Protein AF-A0AAD6ADE9-F1 (afdb_monomer_lite)

InterPro domains:
  IPR000276 G protein-coupled receptor, rhodopsin-like [PF00001] (46-235)
  IPR000276 G protein-coupled receptor, rhodopsin-like [PR00237] (31-55)
  IPR000276 G protein-coupled receptor, rhodopsin-like [PR00237] (64-85)
  IPR000276 G protein-coupled receptor, rhodopsin-like [PR00237] (109-131)
  IPR000276 G protein-coupled receptor, rhodopsin-like [PR00237] (143-164)
  IPR000276 G protein-coupled receptor, rhodopsin-like [PR00237] (203-226)
  IPR000276 G protein-coupled receptor, rhodopsin-like [PS00237] (115-131)
  IPR000611 Neuropeptide Y receptor family [PR01012] (56-68)
  IPR000611 Neuropeptide Y receptor family [PR01012] (86-98)
  IPR000611 Neuropeptide Y receptor family [PR01012] (109-124)
  IPR017452 GPCR, rhodopsin-like, 7TM [PS50262] (46-234)
  IPR029405 APCDD1 domain [PF14921] (268-344)
  IPR029405 APCDD1 domain [SM01352] (243-350)

Secondary structure (DSSP, 8-state):
---SSTTHHHHT---TT--------HHHHHHHHHHHHHHHHHHHHHHHHHHHHHHH-GGG-SHHHHHHHHHHHHHHHIIIIIHHHHHHHHH-SS--SHHHHHHHHHHHHHHHHHHHHHHHHHHHHHHHHHHH-TTT----HHHHHHHHHHHHHHHHHHHHHHHHHEEEE-HHHHT---TT-TTTT--EEEE--S-HHHHHHHHHHHHIIIIIHHHHHHHHHHHHHHHHHHHHHHHHHHHHHHHHHHHHHHHHHHHHHHHHS-----------EEEE-SS-EEETTTEEEEEEEEEEGGGTEEEEEEEEESSTTS-SEEEEEEEEEEEEEEEEPSSSTT-EEEEEEEEEE-

Foldseek 3Di:
DDDPPVVVVVVVPPPPVPPPPPDDPPVVLVVLVVVLVVCLVCLQCVLVVLLVVCVPDPVNLALLSLLSNQLSVLSNLCSVQQSVLVSCQVVDPFDDPDFVSLQVRQLSVQLSLQSNLVSLLVNLVLLLCCQVPVPPDDDDSVVSVVSSVVSNVVSNVLSVLSNVFWGWDLVVQVPDDDPPSPSNPGIDTDGHDPDPVVVCVSVVVSCCNSPVVSVVSSVVSVVSSVVSVVVVVVVVVVVVVVVVVVVVVVVVVVVVVVVVPPDDDDDPDDDAAKDKAPAWDADPPQKTWIKIKHADRVQQKMKMKIWIANDRRRPHTDDIKIWIFHKDWADADPVDPPDTDIDTDTDDMD

pLDDT: mean 82.01, std 17.1, range [33.28, 98.44]

Sequence (350 aa):
MSNDSSLLSVWEASDWSETSQCPPSVGGATFLIVAYSVVIAIGLLGNAGLVFIIARQQELRNVTNILIANLSCSDILMCVVCLPVTVIYTLMDRWVLGEALCKVTPFVQCVSVTVSVFSLVLIALERHQLILHPTGWSPAAGHSYLAVGFTWLLAGVISIPFLSFNILTNDPFQNISLPANPFRDHVICMELWPSDQHRLLYTTSLLIFQYGLPLLLVLLCYLRIFLRLRRRRSALCLYLTEQCLRMLHACRSEELHALILAPRADLAVGLYGEWVSQRCEVRPEVLFLTCHFIFHDNNHTWEGHYYHYSDPICQHSTFSIYARGRYSRGLHSTRVMGRTEFVFKDYRAN

Structure (mmCIF, N/CA/C/O backbone):
data_AF-A0AAD6ADE9-F1
#
_entry.id   AF-A0AAD6ADE9-F1
#
loop_
_atom_site.group_PDB
_atom_site.id
_atom_site.type_symbol
_atom_site.label_atom_id
_atom_site.label_alt_id
_atom_site.label_comp_id
_atom_site.label_asym_id
_atom_site.label_entity_id
_atom_site.label_seq_id
_atom_site.pdbx_PDB_ins_code
_atom_site.Cartn_x
_atom_site.Cartn_y
_atom_site.Cartn_z
_atom_site.occupancy
_atom_site.B_iso_or_equiv
_atom_site.auth_seq_id
_atom_site.auth_comp_id
_atom_site.auth_asym_id
_atom_site.auth_atom_id
_atom_site.pdbx_PDB_model_num
ATOM 1 N N . MET A 1 1 ? 75.611 -11.923 -18.060 1.00 37.62 1 MET A N 1
ATOM 2 C CA . MET A 1 1 ? 74.319 -11.245 -17.834 1.00 37.62 1 MET A CA 1
ATOM 3 C C . MET A 1 1 ? 73.577 -11.290 -19.171 1.00 37.62 1 MET A C 1
ATOM 5 O O . MET A 1 1 ? 73.805 -10.420 -19.991 1.00 37.62 1 MET A O 1
ATOM 9 N N . SER A 1 2 ? 73.173 -12.473 -19.645 1.00 33.28 2 SER A N 1
ATOM 10 C CA . SER A 1 2 ? 71.936 -13.236 -19.358 1.00 33.28 2 SER A CA 1
ATOM 11 C C . SER A 1 2 ? 70.687 -12.613 -20.000 1.00 33.28 2 SER A C 1
ATOM 13 O O . SER A 1 2 ? 70.214 -11.584 -19.542 1.00 33.28 2 SER A O 1
ATOM 15 N N . ASN A 1 3 ? 70.233 -13.289 -21.063 1.00 34.06 3 ASN A N 1
ATOM 16 C CA . ASN A 1 3 ? 69.065 -13.088 -21.927 1.00 34.06 3 ASN A CA 1
ATOM 17 C C . ASN A 1 3 ? 67.802 -12.497 -21.268 1.00 34.06 3 ASN A C 1
ATOM 19 O O . ASN A 1 3 ? 67.181 -13.165 -20.448 1.00 34.06 3 ASN A O 1
ATOM 23 N N . ASP A 1 4 ? 67.343 -11.356 -21.792 1.00 41.78 4 ASP A N 1
ATOM 24 C CA . ASP A 1 4 ? 65.993 -10.786 -21.602 1.00 41.78 4 ASP A CA 1
ATOM 25 C C . ASP A 1 4 ? 65.016 -11.185 -22.733 1.00 41.78 4 ASP A C 1
ATOM 27 O O . ASP A 1 4 ? 64.032 -10.507 -23.017 1.00 41.78 4 ASP A O 1
ATOM 31 N N . SER A 1 5 ? 65.275 -12.299 -23.423 1.00 45.03 5 SER A N 1
ATOM 32 C CA . SER A 1 5 ? 64.400 -12.830 -24.482 1.00 45.03 5 SER A CA 1
ATOM 33 C C . SER A 1 5 ? 63.397 -13.883 -23.994 1.00 45.03 5 SER A C 1
ATOM 35 O O . SER A 1 5 ? 62.541 -14.300 -24.767 1.00 45.03 5 SER A O 1
ATOM 37 N N . SER A 1 6 ? 63.461 -14.305 -22.726 1.00 42.56 6 SER A N 1
ATOM 38 C CA . SER A 1 6 ? 62.556 -15.314 -22.150 1.00 42.56 6 SER A CA 1
ATOM 39 C C . SER A 1 6 ? 61.306 -14.733 -21.492 1.00 42.56 6 SER A C 1
ATOM 41 O O . SER A 1 6 ? 60.342 -15.465 -21.285 1.00 42.56 6 SER A O 1
ATOM 43 N N . LEU A 1 7 ? 61.294 -13.437 -21.160 1.00 40.72 7 LEU A N 1
ATOM 44 C CA . LEU A 1 7 ? 60.115 -12.806 -20.570 1.00 40.72 7 LEU A CA 1
ATOM 45 C C . LEU A 1 7 ? 59.061 -12.516 -21.634 1.00 40.72 7 LEU A C 1
ATOM 47 O O . LEU A 1 7 ? 57.910 -12.840 -21.400 1.00 40.72 7 LEU A O 1
ATOM 51 N N . LEU A 1 8 ? 59.427 -12.006 -22.815 1.00 41.28 8 LEU A N 1
ATOM 52 C CA . LEU A 1 8 ? 58.471 -11.683 -23.888 1.00 41.28 8 LEU A CA 1
ATOM 53 C C . LEU A 1 8 ? 57.713 -12.907 -24.437 1.00 41.28 8 LEU A C 1
ATOM 55 O O . LEU A 1 8 ? 56.545 -12.778 -24.786 1.00 41.28 8 LEU A O 1
ATOM 59 N N . SER A 1 9 ? 58.306 -14.103 -24.406 1.00 39.03 9 SER A N 1
ATOM 60 C CA . SER A 1 9 ? 57.647 -15.336 -24.864 1.00 39.03 9 SER A CA 1
ATOM 61 C C . SER A 1 9 ? 56.607 -15.908 -23.892 1.00 39.03 9 SER A C 1
ATOM 63 O O . SER A 1 9 ? 55.886 -16.831 -24.256 1.00 39.03 9 SER A O 1
ATOM 65 N N . VAL A 1 10 ? 56.527 -15.411 -22.650 1.00 41.62 10 VAL A N 1
ATOM 66 C CA . VAL A 1 10 ? 55.547 -15.900 -21.658 1.00 41.62 10 VAL A CA 1
ATOM 67 C C . VAL A 1 10 ? 54.172 -15.249 -21.855 1.00 41.62 10 VAL A C 1
ATOM 69 O O . VAL A 1 10 ? 53.155 -15.880 -21.585 1.00 41.62 10 VAL A O 1
ATOM 72 N N . TRP A 1 11 ? 54.120 -14.023 -22.384 1.00 36.81 11 TRP A N 1
ATOM 73 C CA . TRP A 1 11 ? 52.868 -13.278 -22.588 1.00 36.81 11 TRP A CA 1
ATOM 74 C C . TRP A 1 11 ? 52.173 -13.620 -23.917 1.00 36.81 11 TRP A C 1
ATOM 76 O O . TRP A 1 11 ? 50.992 -13.332 -24.073 1.00 36.81 11 TRP A O 1
ATOM 86 N N . GLU A 1 12 ? 52.875 -14.251 -24.866 1.00 39.16 12 GLU A N 1
ATOM 87 C CA . GLU A 1 12 ? 52.313 -14.678 -26.163 1.00 39.16 12 GLU A CA 1
ATOM 88 C C . GLU A 1 12 ? 51.695 -16.088 -26.135 1.00 39.16 12 GLU A C 1
ATOM 90 O O . GLU A 1 12 ? 51.131 -16.531 -27.132 1.00 39.16 12 GLU A O 1
ATOM 95 N N . ALA A 1 13 ? 51.743 -16.781 -24.990 1.00 42.44 13 ALA A N 1
ATOM 96 C CA . ALA A 1 13 ? 51.176 -18.121 -24.814 1.00 42.44 13 ALA A CA 1
ATOM 97 C C . ALA A 1 13 ? 50.035 -18.192 -23.782 1.00 42.44 13 ALA A C 1
ATOM 99 O O . ALA A 1 13 ? 49.631 -19.289 -23.393 1.00 42.44 13 ALA A O 1
ATOM 100 N N . SER A 1 14 ? 49.491 -17.058 -23.329 1.00 38.44 14 SER A N 1
ATOM 101 C CA . SER A 1 14 ? 48.219 -17.067 -22.603 1.00 38.44 14 SER A CA 1
ATOM 102 C C . SER A 1 14 ? 47.087 -17.110 -23.622 1.00 38.44 14 SER A C 1
ATOM 104 O O . SER A 1 14 ? 46.618 -16.080 -24.109 1.00 38.44 14 SER A O 1
ATOM 106 N N . ASP A 1 15 ? 46.711 -18.332 -23.981 1.00 34.22 15 ASP A N 1
ATOM 107 C CA . ASP A 1 15 ? 45.502 -18.645 -24.723 1.00 34.22 15 ASP A CA 1
ATOM 108 C C . ASP A 1 15 ? 44.299 -18.034 -23.983 1.00 34.22 15 ASP A C 1
ATOM 110 O O . ASP A 1 15 ? 43.879 -18.508 -22.929 1.00 34.22 15 ASP A O 1
ATOM 114 N N . TRP A 1 16 ? 43.756 -16.935 -24.508 1.00 40.75 16 TRP A N 1
ATOM 115 C CA . TRP A 1 16 ? 42.551 -16.278 -23.987 1.00 40.75 16 TRP A CA 1
ATOM 116 C C . TRP A 1 16 ? 41.272 -17.100 -24.268 1.00 40.75 16 TRP A C 1
ATOM 118 O O . TRP A 1 16 ? 40.167 -16.564 -24.183 1.00 40.75 16 TRP A O 1
ATOM 128 N N . SER A 1 17 ? 41.400 -18.387 -24.624 1.00 38.22 17 SER A N 1
ATOM 129 C CA . SER A 1 17 ? 40.279 -19.281 -24.937 1.00 38.22 17 SER A CA 1
ATOM 130 C C . SER A 1 17 ? 39.568 -19.861 -23.708 1.00 38.22 17 SER A C 1
ATOM 132 O O . SER A 1 17 ? 38.480 -20.415 -23.848 1.00 38.22 17 SER A O 1
ATOM 134 N N . GLU A 1 18 ? 40.084 -19.646 -22.494 1.00 38.84 18 GLU A N 1
ATOM 135 C CA . GLU A 1 18 ? 39.350 -19.921 -21.255 1.00 38.84 18 GLU A CA 1
ATOM 136 C C . GLU A 1 18 ? 38.886 -18.624 -20.582 1.00 38.84 18 GLU A C 1
ATOM 138 O O . GLU A 1 18 ? 39.322 -18.251 -19.490 1.00 38.84 18 GLU A O 1
ATOM 143 N N . THR A 1 19 ? 37.915 -17.940 -21.196 1.00 45.00 19 THR A N 1
ATOM 144 C CA . THR A 1 19 ? 36.951 -17.179 -20.393 1.00 45.00 19 THR A CA 1
ATOM 145 C C . THR A 1 19 ? 36.216 -18.182 -19.517 1.00 45.00 19 THR A C 1
ATOM 147 O O . THR A 1 19 ? 35.221 -18.780 -19.927 1.00 45.00 19 THR A O 1
ATOM 150 N N . SER A 1 20 ? 36.739 -18.392 -18.316 1.00 41.53 20 SER A N 1
ATOM 151 C CA . SER A 1 20 ? 36.044 -19.040 -17.218 1.00 41.53 20 SER A CA 1
ATOM 152 C C . SER A 1 20 ? 34.774 -18.237 -16.939 1.00 41.53 20 SER A C 1
ATOM 154 O O . SER A 1 20 ? 34.755 -17.285 -16.163 1.00 41.53 20 SER A O 1
ATOM 156 N N . GLN A 1 21 ? 33.689 -18.602 -17.624 1.00 45.19 21 GLN A N 1
ATOM 157 C CA . GLN A 1 21 ? 32.343 -18.284 -17.183 1.00 45.19 21 GLN A CA 1
ATOM 158 C C . GLN A 1 21 ? 32.230 -18.867 -15.778 1.00 45.19 21 GLN A C 1
ATOM 160 O O . GLN A 1 21 ? 32.146 -20.083 -15.619 1.00 45.19 21 GLN A O 1
ATOM 165 N N . CYS A 1 22 ? 32.286 -18.021 -14.750 1.00 55.22 22 CYS A N 1
ATOM 166 C CA . CYS A 1 22 ? 31.879 -18.435 -13.418 1.00 55.22 22 CYS A CA 1
ATOM 167 C C . CYS A 1 22 ? 30.433 -18.924 -13.552 1.00 55.22 22 CYS A C 1
ATOM 169 O O . CYS A 1 22 ? 29.568 -18.103 -13.876 1.00 55.22 22 CYS A O 1
ATOM 171 N N . PRO A 1 23 ? 30.136 -20.225 -13.355 1.00 57.72 23 PRO A N 1
ATOM 172 C CA . PRO A 1 23 ? 28.754 -20.658 -13.361 1.00 57.72 23 PRO A CA 1
ATOM 173 C C . PRO A 1 23 ? 28.037 -19.848 -12.275 1.00 57.72 23 PRO A C 1
ATOM 175 O O . PRO A 1 23 ? 28.587 -19.711 -11.172 1.00 57.72 23 PRO A O 1
ATOM 178 N N . PRO A 1 24 ? 26.853 -19.271 -12.555 1.00 59.19 24 PRO A N 1
ATOM 179 C CA . PRO A 1 24 ? 26.086 -18.596 -11.520 1.00 59.19 24 PRO A CA 1
ATOM 180 C C . PRO A 1 24 ? 25.978 -19.566 -10.351 1.00 59.19 24 PRO A C 1
ATOM 182 O O . PRO A 1 24 ? 25.688 -20.745 -10.564 1.00 59.19 24 PRO A O 1
ATOM 185 N N . SER A 1 25 ? 26.288 -19.106 -9.132 1.00 67.94 25 SER A N 1
ATOM 186 C CA . SER A 1 25 ? 26.221 -19.976 -7.957 1.00 67.94 25 SER A CA 1
ATOM 187 C C . SER A 1 25 ? 24.832 -20.619 -7.936 1.00 67.94 25 SER A C 1
ATOM 189 O O . SER A 1 25 ? 23.826 -19.940 -7.722 1.00 67.94 25 SER A O 1
ATOM 191 N N . VAL A 1 26 ? 24.757 -21.914 -8.264 1.00 74.50 26 VAL A N 1
ATOM 192 C CA . VAL A 1 26 ? 23.478 -22.585 -8.555 1.00 74.50 26 VAL A CA 1
ATOM 193 C C . VAL A 1 26 ? 22.555 -22.476 -7.342 1.00 74.50 26 VAL A C 1
ATOM 195 O O . VAL A 1 26 ? 21.350 -22.278 -7.486 1.00 74.50 26 VAL A O 1
ATOM 198 N N . GLY A 1 27 ? 23.141 -22.484 -6.140 1.00 85.56 27 GLY A N 1
ATOM 199 C CA . GLY A 1 27 ? 22.441 -22.216 -4.887 1.00 85.56 27 GLY A CA 1
ATOM 200 C C . GLY A 1 27 ? 21.854 -20.804 -4.789 1.00 85.56 27 GLY A C 1
ATOM 201 O O . GLY A 1 27 ? 20.702 -20.669 -4.391 1.00 85.56 27 GLY A O 1
ATOM 202 N N . GLY A 1 28 ? 22.593 -19.762 -5.185 1.00 87.88 28 GLY A N 1
ATOM 203 C CA . GLY A 1 28 ? 22.128 -18.373 -5.126 1.00 87.88 28 GLY A CA 1
ATOM 204 C C . GLY A 1 28 ? 20.982 -18.092 -6.098 1.00 87.88 28 GLY A C 1
ATOM 205 O O . GLY A 1 28 ? 19.950 -17.557 -5.697 1.00 87.88 28 GLY A O 1
ATOM 206 N N . ALA A 1 29 ? 21.119 -18.524 -7.354 1.00 88.69 29 ALA A N 1
ATOM 207 C CA . ALA A 1 29 ? 20.062 -18.379 -8.355 1.00 88.69 29 ALA A CA 1
ATOM 208 C C . ALA A 1 29 ? 18.791 -19.148 -7.953 1.00 88.69 29 ALA A C 1
ATOM 210 O O . ALA A 1 29 ? 17.695 -18.590 -7.969 1.00 88.69 29 ALA A O 1
ATOM 211 N N . THR A 1 30 ? 18.940 -20.402 -7.509 1.00 91.50 30 THR A N 1
ATOM 212 C CA . THR A 1 30 ? 17.811 -21.220 -7.034 1.00 91.50 30 THR A CA 1
ATOM 213 C C . THR A 1 30 ? 17.125 -20.577 -5.830 1.00 91.50 30 THR A C 1
ATOM 215 O O . THR A 1 30 ? 15.899 -20.496 -5.793 1.00 91.50 30 THR A O 1
ATOM 218 N N . PHE A 1 31 ? 17.897 -20.070 -4.864 1.00 94.19 31 PHE A N 1
ATOM 219 C CA . PHE A 1 31 ? 17.360 -19.371 -3.699 1.00 94.19 31 PHE A CA 1
ATOM 220 C C . PHE A 1 31 ? 16.536 -18.141 -4.095 1.00 94.19 31 PHE A C 1
ATOM 222 O O . PHE A 1 31 ? 15.417 -17.990 -3.607 1.00 94.19 31 PHE A O 1
ATOM 229 N N . LEU A 1 32 ? 17.043 -17.296 -5.000 1.00 93.94 32 LEU A N 1
ATOM 230 C CA . LEU A 1 32 ? 16.316 -16.116 -5.476 1.00 93.94 32 LEU A CA 1
ATOM 231 C C . LEU A 1 32 ? 15.008 -16.505 -6.173 1.00 93.94 32 LEU A C 1
ATOM 233 O O . LEU A 1 32 ? 13.964 -15.950 -5.840 1.00 93.94 32 LEU A O 1
ATOM 237 N N . ILE A 1 33 ? 15.033 -17.490 -7.076 1.00 94.75 33 ILE A N 1
ATOM 238 C CA . ILE A 1 33 ? 13.825 -17.964 -7.773 1.00 94.75 33 ILE A CA 1
ATOM 239 C C . ILE A 1 33 ? 12.775 -18.432 -6.763 1.00 94.75 33 ILE A C 1
ATOM 241 O O . ILE A 1 33 ? 11.621 -18.002 -6.820 1.00 94.75 33 ILE A O 1
ATOM 245 N N . VAL A 1 34 ? 13.174 -19.277 -5.808 1.00 95.81 34 VAL A N 1
ATOM 246 C CA . VAL A 1 34 ? 12.267 -19.794 -4.778 1.00 95.81 34 VAL A CA 1
ATOM 247 C C . VAL A 1 34 ? 11.727 -18.649 -3.920 1.00 95.81 34 VAL A C 1
ATOM 249 O O . VAL A 1 34 ? 10.512 -18.532 -3.773 1.00 95.81 34 VAL A O 1
ATOM 252 N N . ALA A 1 35 ? 12.583 -17.756 -3.421 1.00 95.94 35 ALA A N 1
ATOM 253 C CA . ALA A 1 35 ? 12.169 -16.636 -2.580 1.00 95.94 35 ALA A CA 1
ATOM 254 C C . ALA A 1 35 ? 11.175 -15.704 -3.293 1.00 95.94 35 ALA A C 1
ATOM 256 O O . ALA A 1 35 ? 10.101 -15.430 -2.755 1.00 95.94 35 ALA A O 1
ATOM 257 N N . TYR A 1 36 ? 11.479 -15.269 -4.521 1.00 96.38 36 TYR A N 1
ATOM 258 C CA . TYR A 1 36 ? 10.577 -14.418 -5.302 1.00 96.38 36 TYR A CA 1
ATOM 259 C C . TYR A 1 36 ? 9.264 -15.135 -5.633 1.00 96.38 36 TYR A C 1
ATOM 261 O O . TYR A 1 36 ? 8.204 -14.527 -5.506 1.00 96.38 36 TYR A O 1
ATOM 269 N N . SER A 1 37 ? 9.298 -16.426 -5.985 1.00 96.69 37 SER A N 1
ATOM 270 C CA . SER A 1 37 ? 8.076 -17.197 -6.263 1.00 96.69 37 SER A CA 1
ATOM 271 C C . SER A 1 37 ? 7.152 -17.293 -5.043 1.00 96.69 37 SER A C 1
ATOM 273 O O . SER A 1 37 ? 5.941 -17.122 -5.177 1.00 96.69 37 SER A O 1
ATOM 275 N N . VAL A 1 38 ? 7.714 -17.478 -3.843 1.00 97.81 38 VAL A N 1
ATOM 276 C CA . VAL A 1 38 ? 6.962 -17.508 -2.582 1.00 97.81 38 VAL A CA 1
ATOM 277 C C . VAL A 1 38 ? 6.359 -16.137 -2.278 1.00 97.81 38 VAL A C 1
ATOM 279 O O . VAL A 1 38 ? 5.175 -16.055 -1.952 1.00 97.81 38 VAL A O 1
ATOM 282 N N . VAL A 1 39 ? 7.133 -15.057 -2.427 1.00 97.62 39 VAL A N 1
ATOM 283 C CA . VAL A 1 39 ? 6.641 -13.685 -2.209 1.00 97.62 39 VAL A CA 1
ATOM 284 C C . VAL A 1 39 ? 5.518 -13.343 -3.187 1.00 97.62 39 VAL A C 1
ATOM 286 O O . VAL A 1 39 ? 4.491 -12.823 -2.760 1.00 97.62 39 VAL A O 1
ATOM 289 N N . ILE A 1 40 ? 5.665 -13.684 -4.470 1.00 98.06 40 ILE A N 1
ATOM 290 C CA . ILE A 1 40 ? 4.623 -13.481 -5.485 1.00 98.06 40 ILE A CA 1
ATOM 291 C C . ILE A 1 40 ? 3.372 -14.289 -5.128 1.00 98.06 40 ILE A C 1
ATOM 293 O O . ILE A 1 40 ? 2.274 -13.739 -5.133 1.00 98.06 40 ILE A O 1
ATOM 297 N N . ALA A 1 41 ? 3.510 -15.572 -4.782 1.00 98.00 41 ALA A N 1
ATOM 298 C CA . ALA A 1 41 ? 2.370 -16.423 -4.451 1.00 98.00 41 ALA A CA 1
ATOM 299 C C . ALA A 1 41 ? 1.594 -15.895 -3.236 1.00 98.00 41 ALA A C 1
ATOM 301 O O . ALA A 1 41 ? 0.377 -15.722 -3.308 1.00 98.00 41 ALA A O 1
ATOM 302 N N . ILE A 1 42 ? 2.291 -15.584 -2.139 1.00 98.19 42 ILE A N 1
ATOM 303 C CA . ILE A 1 42 ? 1.674 -15.029 -0.928 1.00 98.19 42 ILE A CA 1
ATOM 304 C C . ILE A 1 42 ? 1.070 -13.652 -1.220 1.00 98.19 42 ILE A C 1
ATOM 306 O O . ILE A 1 42 ? -0.064 -13.387 -0.824 1.00 98.19 42 ILE A O 1
ATOM 310 N N . GLY A 1 43 ? 1.799 -12.793 -1.934 1.00 97.44 43 GLY A N 1
ATOM 311 C CA . GLY A 1 43 ? 1.364 -11.446 -2.287 1.00 97.44 43 GLY A CA 1
ATOM 312 C C . GLY A 1 43 ? 0.096 -11.444 -3.136 1.00 97.44 43 GLY A C 1
ATOM 313 O O . GLY A 1 43 ? -0.838 -10.706 -2.828 1.00 97.44 43 GLY A O 1
ATOM 314 N N . LEU A 1 44 ? 0.015 -12.305 -4.153 1.00 98.06 44 LEU A N 1
ATOM 315 C CA . LEU A 1 44 ? -1.167 -12.429 -5.005 1.00 98.06 44 LEU A CA 1
ATOM 316 C C . LEU A 1 44 ? -2.343 -13.052 -4.257 1.00 98.06 44 LEU A C 1
ATOM 318 O O . LEU A 1 44 ? -3.430 -12.481 -4.273 1.00 98.06 44 LEU A O 1
ATOM 322 N N . LEU A 1 45 ? -2.145 -14.187 -3.580 1.00 98.12 45 LEU A N 1
ATOM 323 C CA . LEU A 1 45 ? -3.222 -14.866 -2.853 1.00 98.12 45 LEU A CA 1
ATOM 324 C C . LEU A 1 45 ? -3.784 -13.987 -1.728 1.00 98.12 45 LEU A C 1
ATOM 326 O O . LEU A 1 45 ? -5.001 -13.867 -1.591 1.00 98.12 45 LEU A O 1
ATOM 330 N N . GLY A 1 46 ? -2.908 -13.343 -0.955 1.00 97.75 46 GLY A N 1
ATOM 331 C CA . GLY A 1 46 ? -3.288 -12.472 0.153 1.00 97.75 46 GLY A CA 1
ATOM 332 C C . GLY A 1 46 ? -4.031 -11.226 -0.318 1.00 97.75 46 GLY A C 1
ATOM 333 O O . GLY A 1 46 ? -5.163 -10.987 0.106 1.00 97.75 46 GLY A O 1
ATOM 334 N N . ASN A 1 47 ? -3.435 -10.453 -1.231 1.00 98.00 47 ASN A N 1
ATOM 335 C CA . ASN A 1 47 ? -4.041 -9.202 -1.684 1.00 98.00 47 ASN A CA 1
ATOM 336 C C . ASN A 1 47 ? -5.295 -9.433 -2.535 1.00 98.00 47 ASN A C 1
ATOM 338 O O . ASN A 1 47 ? -6.297 -8.746 -2.332 1.00 98.00 47 ASN A O 1
ATOM 342 N N . ALA A 1 48 ? -5.297 -10.417 -3.442 1.00 97.56 48 ALA A N 1
ATOM 343 C CA . ALA A 1 48 ? -6.489 -10.722 -4.235 1.00 97.56 48 ALA A CA 1
ATOM 344 C C . ALA A 1 48 ? -7.622 -11.267 -3.355 1.00 97.56 48 ALA A C 1
ATOM 346 O O . ALA A 1 48 ? -8.778 -10.882 -3.538 1.00 97.56 48 ALA A O 1
ATOM 347 N N . GLY A 1 49 ? -7.300 -12.108 -2.365 1.00 97.38 49 GLY A N 1
ATOM 348 C CA . GLY A 1 49 ? -8.262 -12.589 -1.375 1.00 97.38 49 GLY A CA 1
ATOM 349 C C . GLY A 1 49 ? -8.887 -11.450 -0.567 1.00 97.38 49 GLY A C 1
ATOM 350 O O . GLY A 1 49 ? -10.109 -11.404 -0.415 1.00 97.38 49 GLY A O 1
ATOM 351 N N . LEU A 1 50 ? -8.079 -10.486 -0.113 1.00 96.38 50 LEU A N 1
ATOM 352 C CA . LEU A 1 50 ? -8.564 -9.320 0.628 1.00 96.38 50 LEU A CA 1
ATOM 353 C C . LEU A 1 50 ? -9.511 -8.457 -0.216 1.00 96.38 50 LEU A C 1
ATOM 355 O O . LEU A 1 50 ? -10.616 -8.137 0.229 1.00 96.38 50 LEU A O 1
ATOM 359 N N . VAL A 1 51 ? -9.123 -8.144 -1.457 1.00 96.50 51 VAL A N 1
ATOM 360 C CA . VAL A 1 51 ? -9.973 -7.399 -2.401 1.00 96.50 51 VAL A CA 1
ATOM 361 C C . VAL A 1 51 ? -11.272 -8.158 -2.677 1.00 96.50 51 VAL A C 1
ATOM 363 O O . VAL A 1 51 ? -12.346 -7.557 -2.664 1.00 96.50 51 VAL A O 1
ATOM 366 N N . PHE A 1 52 ? -11.207 -9.477 -2.868 1.00 96.06 52 PHE A N 1
ATOM 367 C CA . PHE A 1 52 ? -12.381 -10.314 -3.106 1.00 96.06 52 PHE A CA 1
ATOM 368 C C . PHE A 1 52 ? -13.371 -10.282 -1.933 1.00 96.06 52 PHE A C 1
ATOM 370 O O . PHE A 1 52 ? -14.569 -10.092 -2.151 1.00 96.06 52 PHE A O 1
ATOM 377 N N . ILE A 1 53 ? -12.890 -10.422 -0.693 1.00 96.06 53 ILE A N 1
ATOM 378 C CA . ILE A 1 53 ? -13.734 -10.394 0.512 1.00 96.06 53 ILE A CA 1
ATOM 379 C C . ILE A 1 53 ? -14.428 -9.033 0.655 1.00 96.06 53 ILE A C 1
ATOM 381 O O . ILE A 1 53 ? -15.650 -8.983 0.816 1.00 96.06 53 ILE A O 1
ATOM 385 N N . ILE A 1 54 ? -13.682 -7.931 0.515 1.00 93.75 54 ILE A N 1
ATOM 386 C CA . ILE A 1 54 ? -14.222 -6.562 0.605 1.00 93.75 54 ILE A CA 1
ATOM 387 C C . ILE A 1 54 ? -15.231 -6.294 -0.522 1.00 93.75 54 ILE A C 1
ATOM 389 O O . ILE A 1 54 ? -16.272 -5.670 -0.306 1.00 93.75 54 ILE A O 1
ATOM 393 N N . ALA A 1 55 ? -14.964 -6.790 -1.733 1.00 90.81 55 ALA A N 1
ATOM 394 C CA . ALA A 1 55 ? -15.876 -6.649 -2.860 1.00 90.81 55 ALA A CA 1
ATOM 395 C C . ALA A 1 55 ? -17.179 -7.437 -2.652 1.00 90.81 55 ALA A C 1
ATOM 397 O O . ALA A 1 55 ? -18.245 -6.959 -3.044 1.00 90.81 55 ALA A O 1
ATOM 398 N N . ARG A 1 56 ? -17.126 -8.620 -2.031 1.00 93.31 56 ARG A N 1
ATOM 399 C CA . ARG A 1 56 ? -18.301 -9.474 -1.800 1.00 93.31 56 ARG A CA 1
ATOM 400 C C . ARG A 1 56 ? -19.172 -9.004 -0.638 1.00 93.31 56 ARG A C 1
ATOM 402 O O . ARG A 1 56 ? -20.392 -9.072 -0.749 1.00 93.31 56 ARG A O 1
ATOM 409 N N . GLN A 1 57 ? -18.578 -8.535 0.455 1.00 91.38 57 GLN A N 1
ATOM 410 C CA . GLN A 1 57 ? -19.314 -8.183 1.670 1.00 91.38 57 GLN A CA 1
ATOM 411 C C . GLN A 1 57 ? -19.653 -6.690 1.703 1.00 91.38 57 GLN A C 1
ATOM 413 O O . GLN A 1 57 ? -18.800 -5.850 1.977 1.00 91.38 57 GLN A O 1
ATOM 418 N N . GLN A 1 58 ? -20.922 -6.347 1.455 1.00 83.62 58 GLN A N 1
ATOM 419 C CA . GLN A 1 58 ? -21.375 -4.950 1.437 1.00 83.62 58 GLN A CA 1
ATOM 420 C C . GLN A 1 58 ? -21.169 -4.240 2.785 1.00 83.62 58 GLN A C 1
ATOM 422 O O . GLN A 1 58 ? -20.820 -3.063 2.799 1.00 83.62 58 GLN A O 1
ATOM 427 N N . GLU A 1 59 ? -21.308 -4.958 3.902 1.00 84.12 59 GLU A N 1
ATOM 428 C CA . GLU A 1 59 ? -21.074 -4.434 5.256 1.00 84.12 59 GLU A CA 1
ATOM 429 C C . GLU A 1 59 ? -19.622 -3.988 5.484 1.00 84.12 59 GLU A C 1
ATOM 431 O O . GLU A 1 59 ? -19.359 -3.087 6.280 1.00 84.12 59 GLU A O 1
ATOM 436 N N . LEU A 1 60 ? -18.671 -4.564 4.742 1.00 82.38 60 LEU A N 1
ATOM 437 C CA . LEU A 1 60 ? -17.264 -4.182 4.801 1.00 82.38 60 LEU A CA 1
ATOM 438 C C . LEU A 1 60 ? -16.925 -2.985 3.906 1.00 82.38 60 LEU A C 1
ATOM 440 O O . LEU A 1 60 ? -15.783 -2.540 3.929 1.00 82.38 60 LEU A O 1
ATOM 444 N N . ARG A 1 61 ? -17.857 -2.417 3.133 1.00 83.44 61 ARG A N 1
ATOM 445 C CA . ARG A 1 61 ? -17.575 -1.291 2.219 1.00 83.44 61 ARG A CA 1
ATOM 446 C C . ARG A 1 61 ? -17.580 0.063 2.936 1.00 83.44 61 ARG A C 1
ATOM 448 O O . ARG A 1 61 ? -18.335 0.968 2.588 1.00 83.44 61 ARG A O 1
ATOM 455 N N . ASN A 1 62 ? -16.726 0.201 3.945 1.00 89.25 62 ASN A N 1
ATOM 456 C CA . ASN A 1 62 ? -16.440 1.478 4.595 1.00 89.25 62 ASN A CA 1
ATOM 457 C C . ASN A 1 62 ? -15.217 2.168 3.958 1.00 89.25 62 ASN A C 1
ATOM 459 O O . ASN A 1 62 ? -14.491 1.570 3.162 1.00 89.25 62 ASN A O 1
ATOM 463 N N . VAL A 1 63 ? -14.994 3.439 4.309 1.00 91.25 63 VAL A N 1
ATOM 464 C CA . VAL A 1 63 ? -13.913 4.261 3.740 1.00 91.25 63 VAL A CA 1
ATOM 465 C C . VAL A 1 63 ? -12.538 3.617 3.938 1.00 91.25 63 VAL A C 1
ATOM 467 O O . VAL A 1 63 ? -11.796 3.484 2.964 1.00 91.25 63 VAL A O 1
ATOM 470 N N . THR A 1 64 ? -12.228 3.135 5.145 1.00 92.19 64 THR A N 1
ATOM 471 C CA . THR A 1 64 ? -10.942 2.475 5.405 1.00 92.19 64 THR A CA 1
ATOM 472 C C . THR A 1 64 ? -10.739 1.250 4.522 1.00 92.19 64 THR A C 1
ATOM 474 O O . THR A 1 64 ? -9.676 1.088 3.932 1.00 92.19 64 THR A O 1
ATOM 477 N N . ASN A 1 65 ? -11.748 0.391 4.393 1.00 93.88 65 ASN A N 1
ATOM 478 C CA . ASN A 1 65 ? -11.638 -0.841 3.618 1.00 93.88 65 ASN A CA 1
ATOM 479 C C . ASN A 1 65 ? -11.523 -0.565 2.112 1.00 93.88 65 ASN A C 1
ATOM 481 O O . ASN A 1 65 ? -10.839 -1.310 1.419 1.00 93.88 65 ASN A O 1
ATOM 485 N N . ILE A 1 66 ? -12.104 0.529 1.605 1.00 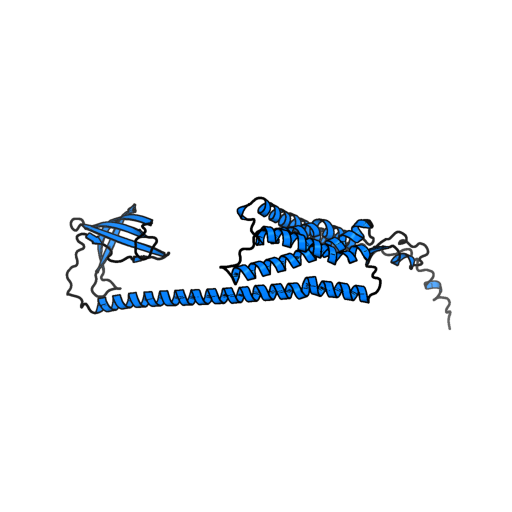93.88 66 ILE A N 1
ATOM 486 C CA . ILE A 1 66 ? -11.870 0.989 0.224 1.00 93.88 66 ILE A CA 1
ATOM 487 C C . ILE A 1 66 ? -10.397 1.381 0.028 1.00 93.88 66 ILE A C 1
ATOM 489 O O . ILE A 1 66 ? -9.789 0.995 -0.969 1.00 93.88 66 ILE A O 1
ATOM 493 N N . LEU A 1 67 ? -9.797 2.103 0.980 1.00 95.25 67 LEU A N 1
ATOM 494 C CA . LEU A 1 67 ? -8.378 2.480 0.918 1.00 95.25 67 LEU A CA 1
ATOM 495 C C . LEU A 1 67 ? -7.441 1.273 1.085 1.00 95.25 67 LEU A C 1
ATOM 497 O O . LEU A 1 67 ? -6.410 1.204 0.420 1.00 95.25 67 LEU A O 1
ATOM 501 N N . ILE A 1 68 ? -7.811 0.301 1.924 1.00 96.19 68 ILE A N 1
ATOM 502 C CA . ILE A 1 68 ? -7.093 -0.975 2.060 1.00 96.19 68 ILE A CA 1
ATOM 503 C C . ILE A 1 68 ? -7.166 -1.767 0.751 1.00 96.19 68 ILE A C 1
ATOM 505 O O . ILE A 1 68 ? -6.150 -2.279 0.294 1.00 96.19 68 ILE A O 1
ATOM 509 N N . ALA A 1 69 ? -8.332 -1.829 0.105 1.00 96.12 69 ALA A N 1
ATOM 510 C CA . ALA A 1 69 ? -8.461 -2.472 -1.199 1.00 96.12 69 ALA A CA 1
ATOM 511 C C . ALA A 1 69 ? -7.606 -1.767 -2.267 1.00 96.12 69 ALA A C 1
ATOM 513 O O . ALA A 1 69 ? -6.990 -2.440 -3.088 1.00 96.12 69 ALA A O 1
ATOM 514 N N . ASN A 1 70 ? -7.510 -0.431 -2.231 1.00 96.94 70 ASN A N 1
ATOM 515 C CA . ASN A 1 70 ? -6.628 0.326 -3.122 1.00 96.94 70 ASN A CA 1
ATOM 516 C C . ASN A 1 70 ? -5.145 -0.029 -2.929 1.00 96.94 70 ASN A C 1
ATOM 518 O O . ASN A 1 70 ? -4.444 -0.255 -3.912 1.00 96.94 70 ASN A O 1
ATOM 522 N N . LEU A 1 71 ? -4.698 -0.125 -1.672 1.00 96.88 71 LEU A N 1
ATOM 523 C CA . LEU A 1 71 ? -3.352 -0.576 -1.311 1.00 96.88 71 LEU A CA 1
ATOM 524 C C . LEU A 1 71 ? -3.077 -1.996 -1.839 1.00 96.88 71 LEU A C 1
ATOM 526 O O . LEU A 1 71 ? -2.048 -2.249 -2.455 1.00 96.88 71 LEU A O 1
ATOM 530 N N . SER A 1 72 ? -4.036 -2.912 -1.687 1.00 98.00 72 SER A N 1
ATOM 531 C CA . SER A 1 72 ? -3.913 -4.264 -2.240 1.00 98.00 72 SER A CA 1
ATOM 532 C C . SER A 1 72 ? -3.856 -4.287 -3.768 1.00 98.00 72 SER A C 1
ATOM 534 O O . SER A 1 72 ? -3.142 -5.111 -4.332 1.00 98.00 72 SER A O 1
ATOM 536 N N . CYS A 1 73 ? -4.565 -3.393 -4.463 1.00 97.81 73 CYS A N 1
ATOM 537 C CA . CYS A 1 73 ? -4.491 -3.296 -5.922 1.00 97.81 73 CYS A CA 1
ATOM 538 C C . CYS A 1 73 ? -3.099 -2.867 -6.415 1.00 97.81 73 CYS A C 1
ATOM 540 O O . CYS A 1 73 ? -2.613 -3.439 -7.393 1.00 97.81 73 CYS A O 1
ATOM 542 N N . SER A 1 74 ? -2.439 -1.904 -5.758 1.00 98.19 74 SER A N 1
ATOM 543 C CA . SER A 1 74 ? -1.062 -1.522 -6.112 1.00 98.19 74 SER A CA 1
ATOM 544 C C . SER A 1 74 ? -0.056 -2.630 -5.795 1.00 98.19 74 SER A C 1
ATOM 546 O O . SER A 1 74 ? 0.848 -2.881 -6.593 1.00 98.19 74 SER A O 1
ATOM 548 N N . ASP A 1 75 ? -0.247 -3.367 -4.701 1.00 98.12 75 ASP A N 1
ATOM 549 C CA . ASP A 1 75 ? 0.619 -4.497 -4.352 1.00 98.12 75 ASP A CA 1
ATOM 550 C C . ASP A 1 75 ? 0.450 -5.687 -5.318 1.00 98.12 75 ASP A C 1
ATOM 552 O O . ASP A 1 75 ? 1.435 -6.326 -5.694 1.00 98.12 75 ASP A O 1
ATOM 556 N N . ILE A 1 76 ? -0.772 -5.964 -5.795 1.00 98.44 76 ILE A N 1
ATOM 557 C CA . ILE A 1 76 ? -1.013 -6.955 -6.861 1.00 98.44 76 ILE A CA 1
ATOM 558 C C . ILE A 1 76 ? -0.281 -6.539 -8.136 1.00 98.44 76 ILE A C 1
ATOM 560 O O . ILE A 1 76 ? 0.385 -7.368 -8.753 1.00 98.44 76 ILE A O 1
ATOM 564 N N . LEU A 1 77 ? -0.367 -5.263 -8.520 1.00 97.69 77 LEU A N 1
ATOM 565 C CA . LEU A 1 77 ? 0.302 -4.751 -9.713 1.00 97.69 77 LEU A CA 1
ATOM 566 C C . LEU A 1 77 ? 1.832 -4.923 -9.624 1.00 97.69 77 LEU A C 1
ATOM 568 O O . LEU A 1 77 ? 2.447 -5.401 -10.581 1.00 97.69 77 LEU A O 1
ATOM 572 N N . MET A 1 78 ? 2.430 -4.652 -8.457 1.00 97.31 78 MET A N 1
ATOM 573 C CA . MET A 1 78 ? 3.842 -4.958 -8.174 1.00 97.31 78 MET A CA 1
ATOM 574 C C . MET A 1 78 ? 4.165 -6.445 -8.307 1.00 97.31 78 MET A C 1
ATOM 576 O O . MET A 1 78 ? 5.179 -6.805 -8.907 1.00 97.31 78 MET A O 1
ATOM 580 N N . CYS A 1 79 ? 3.318 -7.315 -7.754 1.00 97.81 79 CYS A N 1
ATOM 581 C CA . CYS A 1 79 ? 3.546 -8.758 -7.769 1.00 97.81 79 CYS A CA 1
ATOM 582 C C . CYS A 1 79 ? 3.441 -9.362 -9.174 1.00 97.81 79 CYS A C 1
ATOM 584 O O . CYS A 1 79 ? 4.180 -10.291 -9.483 1.00 97.81 79 CYS A O 1
ATOM 586 N N . VAL A 1 80 ? 2.534 -8.855 -10.015 1.00 97.12 80 VAL A N 1
ATOM 587 C CA . VAL A 1 80 ? 2.320 -9.366 -11.379 1.00 97.12 80 VAL A CA 1
ATOM 588 C C . VAL A 1 80 ? 3.377 -8.849 -12.352 1.00 97.12 80 VAL A C 1
ATOM 590 O O . VAL A 1 80 ? 3.825 -9.602 -13.211 1.00 97.12 80 VAL A O 1
ATOM 593 N N . VAL A 1 81 ? 3.760 -7.575 -12.247 1.00 95.88 81 VAL A N 1
ATOM 594 C CA . VAL A 1 81 ? 4.627 -6.928 -13.245 1.00 95.88 81 VAL A CA 1
ATOM 595 C C . VAL A 1 81 ? 6.060 -6.826 -12.745 1.00 95.88 81 VAL A C 1
ATOM 597 O O . VAL A 1 81 ? 6.976 -7.332 -13.383 1.00 95.88 81 VAL A O 1
ATOM 600 N N . CYS A 1 82 ? 6.276 -6.187 -11.599 1.00 96.44 82 CYS A N 1
ATOM 601 C CA . CYS A 1 82 ? 7.617 -5.797 -11.175 1.00 96.44 82 CYS A CA 1
ATOM 602 C C . CYS A 1 82 ? 8.430 -6.983 -10.654 1.00 96.44 82 CYS A C 1
ATOM 604 O O . CYS A 1 82 ? 9.563 -7.171 -11.082 1.00 96.44 82 CYS A O 1
ATOM 606 N N . LEU A 1 83 ? 7.869 -7.813 -9.770 1.00 96.00 83 LEU A N 1
ATOM 607 C CA . LEU A 1 83 ? 8.626 -8.914 -9.160 1.00 96.00 83 LEU A CA 1
ATOM 608 C C . LEU A 1 83 ? 9.150 -9.952 -10.179 1.00 96.00 83 LEU A C 1
ATOM 610 O O . LEU A 1 83 ? 10.329 -10.304 -10.083 1.00 96.00 83 LEU A O 1
ATOM 614 N N . PRO A 1 84 ? 8.364 -10.418 -11.174 1.00 95.31 84 PRO A N 1
ATOM 615 C CA . PRO A 1 84 ? 8.865 -11.348 -12.187 1.00 95.31 84 PRO A CA 1
ATOM 616 C C . PRO A 1 84 ? 9.929 -10.720 -13.090 1.00 95.31 84 PRO A C 1
ATOM 618 O O . PRO A 1 84 ? 10.925 -11.361 -13.418 1.00 95.31 84 PRO A O 1
ATOM 621 N N . VAL A 1 85 ? 9.751 -9.454 -13.476 1.00 95.25 85 VAL A N 1
ATOM 622 C CA . VAL A 1 85 ? 10.732 -8.748 -14.308 1.00 95.25 85 VAL A CA 1
ATOM 623 C C . VAL A 1 85 ? 12.040 -8.552 -13.546 1.00 95.25 85 VAL A C 1
ATOM 625 O O . VAL A 1 85 ? 13.105 -8.810 -14.101 1.00 95.25 85 VAL A O 1
ATOM 628 N N . THR A 1 86 ? 11.971 -8.175 -12.267 1.00 93.81 86 THR A N 1
ATOM 629 C CA . THR A 1 86 ? 13.149 -8.026 -11.409 1.00 93.81 86 THR A CA 1
ATOM 630 C C . THR A 1 86 ? 13.904 -9.340 -11.279 1.00 93.81 86 THR A C 1
ATOM 632 O O . THR A 1 86 ? 15.114 -9.340 -11.473 1.00 93.81 86 THR A O 1
ATOM 635 N N . VAL A 1 87 ? 13.231 -10.469 -11.015 1.00 94.25 87 VAL A N 1
ATOM 636 C CA . VAL A 1 87 ? 13.948 -11.748 -10.877 1.00 94.25 87 VAL A CA 1
ATOM 637 C C . VAL A 1 87 ? 14.622 -12.154 -12.192 1.00 94.25 87 VAL A C 1
ATOM 639 O O . VAL A 1 87 ? 15.787 -12.544 -12.181 1.00 94.25 87 VAL A O 1
ATOM 642 N N . ILE A 1 88 ? 13.947 -11.973 -13.334 1.00 92.94 88 ILE A N 1
ATOM 643 C CA . ILE A 1 88 ? 14.528 -12.231 -14.661 1.00 92.94 88 ILE A CA 1
ATOM 644 C C . ILE A 1 88 ? 15.749 -11.336 -14.891 1.00 92.94 88 ILE A C 1
ATOM 646 O O . ILE A 1 88 ? 16.809 -11.839 -15.249 1.00 92.94 88 ILE A O 1
ATOM 650 N N . TYR A 1 89 ? 15.632 -10.035 -14.625 1.00 90.19 89 TYR A N 1
ATOM 651 C CA . TYR A 1 89 ? 16.729 -9.080 -14.777 1.00 90.19 89 TYR A CA 1
ATOM 652 C C . TYR A 1 89 ? 17.919 -9.391 -13.860 1.00 90.19 89 TYR A C 1
ATOM 654 O O . TYR A 1 89 ? 19.060 -9.237 -14.270 1.00 90.19 89 TYR A O 1
ATOM 662 N N . THR A 1 90 ? 17.677 -9.868 -12.636 1.00 90.12 90 THR A N 1
ATOM 663 C CA . THR A 1 90 ? 18.761 -10.220 -11.701 1.00 90.12 90 THR A CA 1
ATOM 664 C C . THR A 1 90 ? 19.491 -11.512 -12.057 1.00 90.12 90 THR A C 1
ATOM 666 O O . THR A 1 90 ? 20.629 -11.694 -11.637 1.00 90.12 90 THR A O 1
ATOM 669 N N . LEU A 1 91 ? 18.835 -12.428 -12.775 1.00 90.00 91 LEU A N 1
ATOM 670 C CA . LEU A 1 91 ? 19.394 -13.736 -13.128 1.00 90.00 91 LEU A CA 1
ATOM 671 C C . LEU A 1 91 ? 20.006 -13.767 -14.528 1.00 90.00 91 LEU A C 1
ATOM 673 O O . LEU A 1 91 ? 20.743 -14.698 -14.844 1.00 90.00 91 LEU A O 1
ATOM 677 N N . MET A 1 92 ? 19.658 -12.802 -15.377 1.00 86.56 92 MET A N 1
ATOM 678 C CA . MET A 1 92 ? 20.118 -12.733 -16.755 1.00 86.56 92 MET A CA 1
ATOM 679 C C . MET A 1 92 ? 21.120 -11.601 -16.940 1.00 86.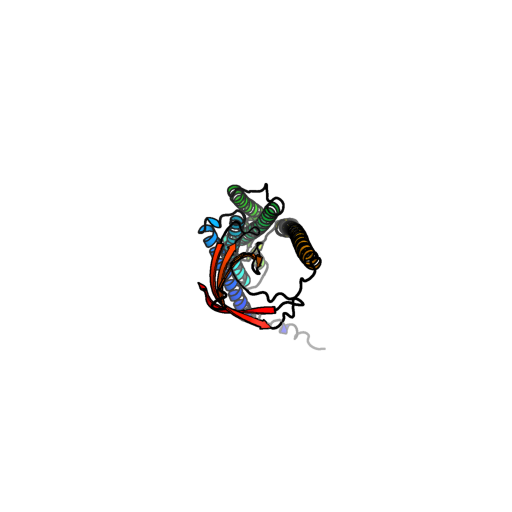56 92 MET A C 1
ATOM 681 O O . MET A 1 92 ? 20.843 -10.458 -16.600 1.00 86.56 92 MET A O 1
ATOM 685 N N . ASP A 1 93 ? 22.222 -11.893 -17.627 1.00 80.88 93 ASP A N 1
ATOM 686 C CA . ASP A 1 93 ? 23.244 -10.894 -17.974 1.00 80.88 93 ASP A CA 1
ATOM 687 C C . ASP A 1 93 ? 22.820 -9.962 -19.131 1.00 80.88 93 ASP A C 1
ATOM 689 O O . ASP A 1 93 ? 23.579 -9.097 -19.569 1.00 80.88 93 ASP A O 1
ATOM 693 N N . ARG A 1 94 ? 21.603 -10.146 -19.664 1.00 84.25 94 ARG A N 1
ATOM 694 C CA . ARG A 1 94 ? 21.030 -9.350 -20.757 1.00 84.25 94 ARG A CA 1
ATOM 695 C C . ARG A 1 94 ? 19.526 -9.164 -20.604 1.00 84.25 94 ARG A C 1
ATOM 697 O O . ARG A 1 94 ? 18.820 -10.039 -20.101 1.00 84.25 94 ARG A O 1
ATOM 704 N N . TRP A 1 95 ? 19.016 -8.063 -21.141 1.00 89.56 95 TRP A N 1
ATOM 705 C CA . TRP A 1 95 ? 17.589 -7.772 -21.184 1.00 89.56 95 TRP A CA 1
ATOM 706 C C . TRP A 1 95 ? 16.894 -8.508 -22.339 1.00 89.56 95 TRP A C 1
ATOM 708 O O . TRP A 1 95 ? 17.171 -8.250 -23.506 1.00 89.56 95 TRP A O 1
ATOM 718 N N . VAL A 1 96 ? 15.947 -9.400 -22.032 1.00 90.38 96 VAL A N 1
ATOM 719 C CA . VAL A 1 96 ? 15.219 -10.201 -23.047 1.00 90.38 96 VAL A CA 1
ATOM 720 C C . VAL A 1 96 ? 13.729 -9.884 -23.160 1.00 90.38 96 VAL A C 1
ATOM 722 O O . VAL A 1 96 ? 13.036 -10.435 -24.008 1.00 90.38 96 VAL A O 1
ATOM 725 N N . LEU A 1 97 ? 13.222 -8.988 -22.316 1.00 90.75 97 LEU A N 1
ATOM 726 C CA . LEU A 1 97 ? 11.789 -8.715 -22.168 1.00 90.75 97 LEU A CA 1
ATOM 727 C C . LEU A 1 97 ? 11.269 -7.622 -23.122 1.00 90.75 97 LEU A C 1
ATOM 729 O O . LEU A 1 97 ? 10.110 -7.219 -23.051 1.00 90.75 97 LEU A O 1
ATOM 733 N N . GLY A 1 98 ? 12.124 -7.148 -24.031 1.00 91.88 98 GLY A N 1
ATOM 734 C CA . GLY A 1 98 ? 11.802 -6.120 -25.020 1.00 91.88 98 GLY A CA 1
ATOM 735 C C . GLY A 1 98 ? 11.739 -4.699 -24.448 1.00 91.88 98 GLY A C 1
ATOM 736 O O . GLY A 1 98 ? 11.728 -4.482 -23.235 1.00 91.88 98 GLY A O 1
ATOM 737 N N . GLU A 1 99 ? 11.706 -3.705 -25.334 1.00 92.56 99 GLU A N 1
ATOM 738 C CA . GLU A 1 99 ? 11.761 -2.285 -24.954 1.00 92.56 99 GLU A CA 1
ATOM 739 C C . GLU A 1 99 ? 10.551 -1.848 -24.111 1.00 92.56 99 GLU A C 1
ATOM 741 O O . GLU A 1 99 ? 10.694 -1.077 -23.162 1.00 92.56 99 GLU A O 1
ATOM 746 N N . ALA A 1 100 ? 9.363 -2.384 -24.407 1.00 93.81 100 ALA A N 1
ATOM 747 C CA . ALA A 1 100 ? 8.140 -2.035 -23.691 1.00 93.81 100 ALA A CA 1
ATOM 748 C C . ALA A 1 100 ? 8.257 -2.324 -22.187 1.00 93.81 100 ALA A C 1
ATOM 750 O O . ALA A 1 100 ? 8.015 -1.434 -21.374 1.00 93.81 100 ALA A O 1
ATOM 751 N N . LEU A 1 101 ? 8.688 -3.531 -21.802 1.00 94.25 101 LEU A N 1
ATOM 752 C CA . LEU A 1 101 ? 8.854 -3.880 -20.389 1.00 94.25 101 LEU A CA 1
ATOM 753 C C . LEU A 1 101 ? 10.025 -3.132 -19.739 1.00 94.25 101 LEU A C 1
ATOM 755 O O . LEU A 1 101 ? 9.957 -2.872 -18.541 1.00 94.25 101 LEU A O 1
ATOM 759 N N . CYS A 1 102 ? 11.047 -2.724 -20.500 1.00 94.62 102 CYS A N 1
ATOM 760 C CA . CYS A 1 102 ? 12.148 -1.910 -19.972 1.00 94.62 102 CYS A CA 1
ATOM 761 C C . CYS A 1 102 ? 11.647 -0.549 -19.462 1.00 94.62 102 CYS A C 1
ATOM 763 O O . CYS A 1 102 ? 12.037 -0.096 -18.391 1.00 94.62 102 CYS A O 1
ATOM 765 N N . LYS A 1 103 ? 10.707 0.072 -20.183 1.00 95.00 103 LYS A N 1
ATOM 766 C CA . LYS A 1 103 ? 10.099 1.356 -19.796 1.00 95.00 103 LYS A CA 1
ATOM 767 C C . LYS A 1 103 ? 8.954 1.195 -18.798 1.00 95.00 103 LYS A C 1
ATOM 769 O O . LYS A 1 103 ? 8.866 1.929 -17.815 1.00 95.00 103 LYS A O 1
ATOM 774 N N . VAL A 1 104 ? 8.066 0.231 -19.040 1.00 95.62 104 VAL A N 1
ATOM 775 C CA . VAL A 1 104 ? 6.838 0.041 -18.251 1.00 95.62 104 VAL A CA 1
ATOM 776 C C . VAL A 1 104 ? 7.136 -0.463 -16.843 1.00 95.62 104 VAL A C 1
ATOM 778 O O . VAL A 1 104 ? 6.460 -0.044 -15.910 1.00 95.62 104 VAL A O 1
ATOM 781 N N . THR A 1 105 ? 8.143 -1.316 -16.650 1.00 96.00 105 THR A N 1
ATOM 782 C CA . THR A 1 105 ? 8.444 -1.885 -15.325 1.0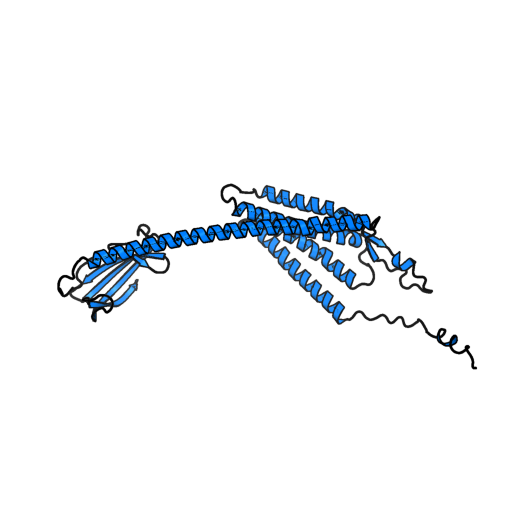0 96.00 105 THR A CA 1
ATOM 783 C C . THR A 1 105 ? 8.799 -0.823 -14.277 1.00 96.00 105 THR A C 1
ATOM 785 O O . THR A 1 105 ? 8.102 -0.770 -13.262 1.00 96.00 105 THR A O 1
ATOM 788 N N . PRO A 1 106 ? 9.802 0.057 -14.486 1.00 95.88 106 PRO A N 1
ATOM 789 C CA . PRO A 1 106 ? 10.133 1.100 -13.512 1.00 95.88 106 PRO A CA 1
ATOM 790 C C . PRO A 1 106 ? 9.004 2.130 -13.354 1.00 95.88 106 PRO A C 1
ATOM 792 O O . PRO A 1 106 ? 8.776 2.631 -12.252 1.00 95.88 106 PRO A O 1
ATOM 795 N N . PHE A 1 107 ? 8.235 2.397 -14.417 1.00 97.19 107 PHE A N 1
ATOM 796 C CA . PHE A 1 107 ? 7.029 3.224 -14.337 1.00 97.19 107 PHE A CA 1
ATOM 797 C C . PHE A 1 107 ? 5.982 2.617 -13.395 1.00 97.19 107 PHE A C 1
ATOM 799 O O . PHE A 1 107 ? 5.564 3.267 -12.439 1.00 97.19 107 PHE A O 1
ATOM 806 N N . VAL A 1 108 ? 5.588 1.361 -13.623 1.00 97.75 108 VAL A N 1
ATOM 807 C CA . VAL A 1 108 ? 4.607 0.641 -12.798 1.00 97.75 108 VAL A CA 1
ATOM 808 C C . VAL A 1 108 ? 5.101 0.496 -11.361 1.00 97.75 108 VAL A C 1
ATOM 810 O O . VAL A 1 108 ? 4.308 0.638 -10.428 1.00 97.75 108 VAL A O 1
ATOM 813 N N . GLN A 1 109 ? 6.403 0.278 -11.171 1.00 97.56 109 GLN A N 1
ATOM 814 C CA . GLN A 1 109 ? 7.018 0.209 -9.852 1.00 97.56 109 GLN A CA 1
ATOM 815 C C . GLN A 1 109 ? 6.841 1.532 -9.098 1.00 97.56 109 GLN A C 1
ATOM 817 O O . GLN A 1 109 ? 6.318 1.546 -7.983 1.00 97.56 109 GLN A O 1
ATOM 822 N N . CYS A 1 110 ? 7.198 2.657 -9.719 1.00 97.25 110 CYS A N 1
ATOM 823 C CA . CYS A 1 110 ? 7.042 3.981 -9.119 1.00 97.25 110 CYS A CA 1
ATOM 824 C C . CYS A 1 110 ? 5.568 4.328 -8.847 1.00 97.25 110 CYS A C 1
ATOM 826 O O . CYS A 1 110 ? 5.239 4.813 -7.758 1.00 97.25 110 CYS A O 1
ATOM 828 N N . VAL A 1 111 ? 4.663 4.014 -9.783 1.00 98.06 111 VAL A N 1
ATOM 829 C CA . VAL A 1 111 ? 3.215 4.211 -9.604 1.00 98.06 111 VAL A CA 1
ATOM 830 C C . VAL A 1 111 ? 2.728 3.438 -8.387 1.00 98.06 111 VAL A C 1
ATOM 832 O O . VAL A 1 111 ? 2.092 4.015 -7.507 1.00 98.06 111 VAL A O 1
ATOM 835 N N . SER A 1 112 ? 3.062 2.153 -8.307 1.00 98.06 112 SER A N 1
ATOM 836 C CA . SER A 1 112 ? 2.564 1.278 -7.251 1.00 98.06 112 SER A CA 1
ATOM 837 C C . SER A 1 112 ? 3.093 1.689 -5.876 1.00 98.06 112 SER A C 1
ATOM 839 O O . SER A 1 112 ? 2.301 1.782 -4.943 1.00 98.06 112 SER A O 1
ATOM 841 N N . VAL A 1 113 ? 4.382 2.047 -5.749 1.00 97.44 113 VAL A N 1
ATOM 842 C CA . VAL A 1 113 ? 4.924 2.610 -4.493 1.00 97.44 113 VAL A CA 1
ATOM 843 C C . VAL A 1 113 ? 4.176 3.883 -4.105 1.00 97.44 113 VAL A C 1
ATOM 845 O O . VAL A 1 113 ? 3.757 4.026 -2.957 1.00 97.44 113 VAL A O 1
ATOM 848 N N . THR A 1 114 ? 3.973 4.800 -5.054 1.00 97.12 114 THR A N 1
ATOM 849 C CA . THR A 1 114 ? 3.306 6.082 -4.783 1.00 97.12 114 THR A CA 1
ATOM 850 C C . THR A 1 114 ? 1.865 5.876 -4.317 1.00 97.12 114 THR A C 1
ATOM 852 O O . THR A 1 114 ? 1.450 6.467 -3.318 1.00 97.12 114 THR A O 1
ATOM 855 N N . VAL A 1 115 ? 1.108 5.008 -4.997 1.00 98.00 115 VAL A N 1
ATOM 856 C CA . VAL A 1 115 ? -0.271 4.664 -4.620 1.00 98.00 115 VAL A CA 1
ATOM 857 C C . VAL A 1 115 ? -0.308 4.014 -3.238 1.00 98.00 115 VAL A C 1
ATOM 859 O O . VAL A 1 115 ? -1.131 4.418 -2.411 1.00 98.00 115 VAL A O 1
ATOM 862 N N . SER A 1 116 ? 0.593 3.073 -2.944 1.00 97.88 116 SER A N 1
ATOM 863 C CA . SER A 1 116 ? 0.647 2.406 -1.639 1.00 97.88 116 SER A CA 1
ATOM 864 C C . SER A 1 116 ? 0.927 3.403 -0.509 1.00 97.88 116 SER A C 1
ATOM 866 O O . SER A 1 116 ? 0.193 3.465 0.480 1.00 97.88 116 SER A O 1
ATOM 868 N N . VAL A 1 117 ? 1.931 4.264 -0.677 1.00 97.25 117 VAL A N 1
ATOM 869 C CA . VAL A 1 117 ? 2.311 5.272 0.322 1.00 97.25 117 VAL A CA 1
ATOM 870 C C . VAL A 1 117 ? 1.197 6.290 0.557 1.00 97.25 117 VAL A C 1
ATOM 872 O O . VAL A 1 117 ? 0.855 6.583 1.706 1.00 97.25 117 VAL A O 1
ATOM 875 N N . PHE A 1 118 ? 0.593 6.829 -0.502 1.00 96.00 118 PHE A N 1
ATOM 876 C CA . PHE A 1 118 ? -0.507 7.780 -0.344 1.00 96.00 118 PHE A CA 1
ATOM 877 C C . PHE A 1 118 ? -1.755 7.125 0.248 1.00 96.00 118 PHE A C 1
ATOM 879 O O . PHE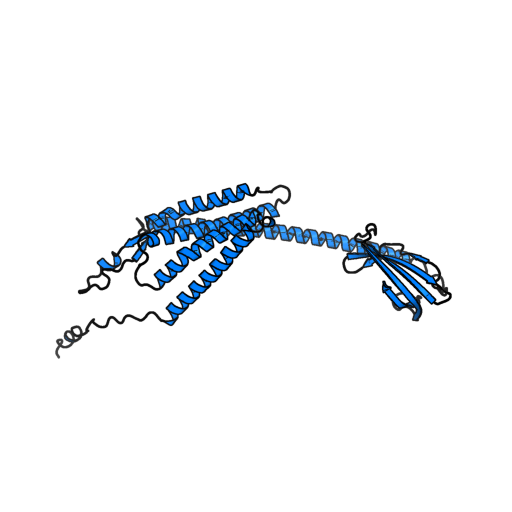 A 1 118 ? -2.435 7.759 1.055 1.00 96.00 118 PHE A O 1
ATOM 886 N N . SER A 1 119 ? -2.014 5.848 -0.044 1.00 96.81 119 SER A N 1
ATOM 887 C CA . SER A 1 119 ? -3.080 5.088 0.621 1.00 96.81 119 SER A CA 1
ATOM 888 C C . SER A 1 119 ? -2.837 4.987 2.129 1.00 96.81 119 SER A C 1
ATOM 890 O O . SER A 1 119 ? -3.752 5.245 2.908 1.00 96.81 119 SER A O 1
ATOM 892 N N . LEU A 1 120 ? -1.601 4.714 2.566 1.00 96.50 120 LEU A N 1
ATOM 893 C CA . LEU A 1 120 ? -1.242 4.692 3.991 1.00 96.50 120 LEU A CA 1
ATOM 894 C C . LEU A 1 120 ? -1.438 6.055 4.669 1.00 96.50 120 LEU A C 1
ATOM 896 O O . LEU A 1 120 ? -1.955 6.115 5.787 1.00 96.50 120 LEU A O 1
ATOM 900 N N . VAL A 1 121 ? -1.072 7.151 3.996 1.00 97.19 121 VAL A N 1
ATOM 901 C CA . VAL A 1 121 ? -1.310 8.515 4.497 1.00 97.19 121 VAL A CA 1
ATOM 902 C C . VAL A 1 121 ? -2.808 8.790 4.632 1.00 97.19 121 VAL A C 1
ATOM 904 O O . VAL A 1 121 ? -3.244 9.278 5.674 1.00 97.19 121 VAL A O 1
ATOM 907 N N . LEU A 1 122 ? -3.611 8.446 3.621 1.00 95.56 122 LEU A N 1
ATOM 908 C CA . LEU A 1 122 ? -5.064 8.632 3.653 1.00 95.56 122 LEU A CA 1
ATOM 909 C C . LEU A 1 122 ? -5.718 7.818 4.775 1.00 95.56 122 LEU A C 1
ATOM 911 O O . LEU A 1 122 ? -6.547 8.363 5.502 1.00 95.56 122 LEU A O 1
ATOM 915 N N . ILE A 1 123 ? -5.299 6.565 4.980 1.00 96.06 123 ILE A N 1
ATOM 916 C CA . ILE A 1 123 ? -5.763 5.727 6.097 1.00 96.06 123 ILE A CA 1
ATOM 917 C C . ILE A 1 123 ? -5.401 6.383 7.437 1.00 96.06 123 ILE A C 1
ATOM 919 O O . ILE A 1 123 ? -6.245 6.491 8.328 1.00 96.06 123 ILE A O 1
ATOM 923 N N . ALA A 1 124 ? -4.164 6.861 7.598 1.00 96.06 124 ALA A N 1
ATOM 924 C CA . ALA A 1 124 ? -3.731 7.513 8.833 1.00 96.06 124 ALA A CA 1
ATOM 925 C C . ALA A 1 124 ? -4.532 8.796 9.120 1.00 96.06 124 ALA A C 1
ATOM 927 O O . ALA A 1 124 ? -4.943 9.023 10.262 1.00 96.06 124 ALA A O 1
ATOM 928 N N . LEU A 1 125 ? -4.798 9.609 8.093 1.00 93.94 125 LEU A N 1
ATOM 929 C CA . LEU A 1 125 ? -5.610 10.821 8.199 1.00 93.94 125 LEU A CA 1
ATOM 930 C C . LEU A 1 125 ? -7.067 10.501 8.533 1.00 93.94 125 LEU A C 1
ATOM 932 O O . LEU A 1 125 ? -7.630 11.118 9.435 1.00 93.94 125 LEU A O 1
ATOM 936 N N . GLU A 1 126 ? -7.666 9.518 7.865 1.00 92.81 126 GLU A N 1
ATOM 937 C CA . GLU A 1 126 ? -9.027 9.060 8.143 1.00 92.81 126 GLU A CA 1
ATOM 938 C C . GLU A 1 126 ? -9.167 8.622 9.607 1.00 92.81 126 GLU A C 1
ATOM 940 O O . GLU A 1 126 ? -10.035 9.108 10.338 1.00 92.81 126 GLU A O 1
ATOM 945 N N . ARG A 1 127 ? -8.264 7.750 10.075 1.00 92.94 127 ARG A N 1
ATOM 946 C CA . ARG A 1 127 ? -8.251 7.287 11.470 1.00 92.94 127 ARG A CA 1
ATOM 947 C C . ARG A 1 127 ? -8.030 8.435 12.446 1.00 92.94 127 ARG A C 1
ATOM 949 O O . ARG A 1 127 ? -8.678 8.473 13.494 1.00 92.94 127 ARG A O 1
ATOM 956 N N . HIS A 1 128 ? -7.160 9.383 12.108 1.00 93.19 128 HIS A N 1
ATOM 957 C CA . HIS A 1 128 ? -6.931 10.570 12.922 1.00 93.19 128 HIS A CA 1
ATOM 958 C C . HIS A 1 128 ? -8.217 11.395 13.071 1.00 93.19 128 HIS A C 1
ATOM 960 O O . HIS A 1 128 ? -8.592 11.728 14.197 1.00 93.19 128 HIS A O 1
ATOM 966 N N . GLN A 1 129 ? -8.932 11.671 11.978 1.00 91.00 129 GLN A N 1
ATOM 967 C CA . GLN A 1 129 ? -10.172 12.450 12.023 1.00 91.00 129 GLN A CA 1
ATOM 968 C C . GLN A 1 129 ? -11.283 11.737 12.808 1.00 91.00 129 GLN A C 1
ATOM 970 O O . GLN A 1 129 ? -11.852 12.338 13.720 1.00 91.00 129 GLN A O 1
ATOM 975 N N . LEU A 1 130 ? -11.527 10.445 12.547 1.00 90.56 130 LEU A N 1
ATOM 976 C CA . LEU A 1 130 ? -12.548 9.656 13.259 1.00 90.56 130 LEU A CA 1
ATOM 977 C C . LEU A 1 130 ? -12.312 9.623 14.772 1.00 90.56 130 LEU A C 1
ATOM 979 O O . LEU A 1 130 ? -13.241 9.760 15.568 1.00 90.56 130 LEU A O 1
ATOM 983 N N . ILE A 1 131 ? -11.061 9.424 15.193 1.00 91.00 131 ILE A N 1
ATOM 984 C CA . ILE A 1 131 ? -10.745 9.236 16.610 1.00 91.00 131 ILE A CA 1
ATOM 985 C C . ILE A 1 131 ? -10.749 10.573 17.351 1.00 91.00 131 ILE A C 1
ATOM 987 O O . ILE A 1 131 ? -11.238 10.630 18.487 1.00 91.00 131 ILE A O 1
ATOM 991 N N . LEU A 1 132 ? -10.219 11.647 16.757 1.00 88.19 132 LEU A N 1
ATOM 992 C CA . LEU A 1 132 ? -10.155 12.953 17.416 1.00 88.19 132 LEU A CA 1
ATOM 993 C C . LEU A 1 132 ? -11.504 13.687 17.400 1.00 88.19 132 LEU A C 1
ATOM 995 O O . LEU A 1 132 ? -11.840 14.297 18.420 1.00 88.19 132 LEU A O 1
ATOM 999 N N . HIS A 1 133 ? -12.292 13.561 16.327 1.00 86.62 133 HIS A N 1
ATOM 1000 C CA . HIS A 1 133 ? -13.555 14.281 16.112 1.00 86.62 133 HIS A CA 1
ATOM 1001 C C . HIS A 1 133 ? -14.754 13.328 15.896 1.00 86.62 133 HIS A C 1
ATOM 1003 O O . HIS A 1 133 ? -15.340 13.299 14.814 1.00 86.62 133 HIS A O 1
ATOM 1009 N N . PRO A 1 134 ? -15.174 12.573 16.932 1.00 78.69 134 PRO A N 1
ATOM 1010 C CA . PRO A 1 134 ? -16.170 11.503 16.797 1.00 78.69 134 PRO A CA 1
ATOM 1011 C C . PRO A 1 134 ? -17.591 11.972 16.434 1.00 78.69 134 PRO A C 1
ATOM 1013 O O . PRO A 1 134 ? -18.393 11.161 15.993 1.00 78.69 134 PRO A O 1
ATOM 1016 N N . THR A 1 135 ? -17.930 13.249 16.633 1.00 75.12 135 THR A N 1
ATOM 1017 C CA . THR A 1 135 ? -19.300 13.774 16.468 1.00 75.12 135 THR A CA 1
ATOM 1018 C C . THR A 1 135 ? -19.545 14.534 15.163 1.00 75.12 135 THR A C 1
ATOM 1020 O O . THR A 1 135 ? -20.676 14.937 14.920 1.00 75.12 135 THR A O 1
ATOM 1023 N N . GLY A 1 136 ? -18.523 14.753 14.327 1.00 64.88 136 GLY A N 1
ATOM 1024 C CA . GLY A 1 136 ? -18.644 15.649 13.165 1.00 64.88 136 GLY A CA 1
ATOM 1025 C C . GLY A 1 136 ? -18.029 15.152 11.861 1.00 64.88 136 GLY A C 1
ATOM 1026 O O . GLY A 1 136 ? -18.215 15.798 10.835 1.00 64.88 136 GLY A O 1
ATOM 1027 N N . TRP A 1 137 ? -17.304 14.029 11.864 1.00 71.62 137 TRP A N 1
ATOM 1028 C CA . TRP A 1 137 ? -16.605 13.548 10.672 1.00 71.62 137 TRP A CA 1
ATOM 1029 C C . TRP A 1 137 ? -17.191 12.222 10.177 1.00 71.62 137 TRP A C 1
ATOM 1031 O O . TRP A 1 137 ? -16.882 11.157 10.704 1.00 71.62 137 TRP A O 1
ATOM 1041 N N . SER A 1 138 ? -18.053 12.299 9.159 1.00 71.62 138 SER A N 1
ATOM 1042 C CA . SER A 1 138 ? -18.585 11.142 8.424 1.00 71.62 138 SER A CA 1
ATOM 1043 C C . SER A 1 138 ? -18.269 11.295 6.929 1.00 71.62 138 SER A C 1
ATOM 1045 O O . SER A 1 138 ? -19.069 11.836 6.165 1.00 71.62 138 SER A O 1
ATOM 1047 N N . PRO A 1 139 ? -17.067 10.896 6.480 1.00 71.81 139 PRO A N 1
ATOM 1048 C CA . PRO A 1 139 ? -16.723 10.968 5.067 1.00 71.81 139 PRO A CA 1
ATOM 1049 C C . PRO A 1 139 ? -17.660 10.055 4.270 1.00 71.81 139 PRO A C 1
ATOM 1051 O O . PRO A 1 139 ? -17.752 8.854 4.526 1.00 71.81 139 PRO A O 1
ATOM 1054 N N . ALA A 1 140 ? -18.358 10.618 3.285 1.00 80.12 140 ALA A N 1
ATOM 1055 C CA . ALA A 1 140 ? -19.141 9.807 2.361 1.00 80.12 140 ALA A CA 1
ATOM 1056 C C . ALA A 1 140 ? -18.203 8.944 1.501 1.00 80.12 140 ALA A C 1
ATOM 1058 O O . ALA A 1 140 ? -17.195 9.449 1.001 1.00 80.12 140 ALA A O 1
ATOM 1059 N N . ALA A 1 141 ? -18.575 7.683 1.259 1.00 77.94 141 ALA A N 1
ATOM 1060 C CA . ALA A 1 141 ? -17.780 6.729 0.475 1.00 77.94 141 ALA A CA 1
ATOM 1061 C C . ALA A 1 141 ? -17.390 7.247 -0.927 1.00 77.94 141 ALA A C 1
ATOM 1063 O O . ALA A 1 141 ? -16.332 6.898 -1.445 1.00 77.94 141 ALA A O 1
ATOM 1064 N N . GLY A 1 142 ? -18.198 8.134 -1.524 1.00 85.00 142 GLY A N 1
ATOM 1065 C CA . GLY A 1 142 ? -17.885 8.779 -2.805 1.00 85.00 142 GLY A CA 1
ATOM 1066 C C . GLY A 1 142 ? -16.589 9.601 -2.789 1.00 85.00 142 GLY A C 1
ATOM 1067 O O . GLY A 1 142 ? -15.814 9.535 -3.742 1.00 85.00 142 GLY A O 1
ATOM 1068 N N . HIS A 1 143 ? -16.294 10.306 -1.690 1.00 88.38 143 HIS A N 1
ATOM 1069 C CA . HIS A 1 143 ? -15.042 11.064 -1.557 1.00 88.38 143 HIS A CA 1
ATOM 1070 C C . HIS A 1 143 ? -13.820 10.139 -1.535 1.00 88.38 143 HIS A C 1
ATOM 1072 O O . HIS A 1 143 ? -12.757 10.513 -2.022 1.00 88.38 143 HIS A O 1
ATOM 1078 N N . SER A 1 144 ? -13.970 8.920 -1.015 1.00 89.38 144 SER A N 1
ATOM 1079 C CA . SER A 1 144 ? -12.901 7.919 -0.962 1.00 89.38 144 SER A CA 1
ATOM 1080 C C . SER A 1 144 ? -12.558 7.385 -2.348 1.00 89.38 144 SER A C 1
ATOM 1082 O O . SER A 1 144 ? -11.381 7.285 -2.678 1.00 89.38 144 SER A O 1
ATOM 1084 N N . TYR A 1 145 ? -13.557 7.115 -3.194 1.00 92.25 145 TYR A N 1
ATOM 1085 C CA . TYR A 1 145 ? -13.315 6.721 -4.587 1.00 92.25 145 TYR A CA 1
ATOM 1086 C C . TYR A 1 145 ? -12.658 7.839 -5.403 1.00 92.25 145 TYR A C 1
ATOM 1088 O O . TYR A 1 145 ? -11.760 7.568 -6.199 1.00 92.25 145 TYR A O 1
ATOM 1096 N N . LEU A 1 146 ? -13.046 9.098 -5.168 1.00 93.62 146 LEU A N 1
ATOM 1097 C CA . LEU A 1 146 ? -12.389 10.251 -5.788 1.00 93.62 146 LEU A CA 1
ATOM 1098 C C . LEU A 1 146 ? -10.931 10.376 -5.328 1.00 93.62 146 LEU A C 1
ATOM 1100 O O . LEU A 1 146 ? -10.047 10.568 -6.161 1.00 93.62 146 LEU A O 1
ATOM 1104 N N . ALA A 1 147 ? -10.666 10.210 -4.028 1.00 93.00 147 ALA A N 1
ATOM 1105 C CA . ALA A 1 147 ? -9.308 10.210 -3.489 1.00 93.00 147 ALA A CA 1
ATOM 1106 C C . ALA A 1 147 ? -8.454 9.095 -4.111 1.00 93.00 147 ALA A C 1
ATOM 1108 O O . ALA A 1 147 ? -7.326 9.357 -4.518 1.00 93.00 147 ALA A O 1
ATOM 1109 N N . VAL A 1 148 ? -9.004 7.887 -4.271 1.00 95.62 148 VAL A N 1
ATOM 1110 C CA . VAL A 1 148 ? -8.339 6.786 -4.982 1.00 95.62 148 VAL A CA 1
ATOM 1111 C C . VAL A 1 148 ? -8.002 7.196 -6.417 1.00 95.62 148 VAL A C 1
ATOM 1113 O O . VAL A 1 148 ? -6.831 7.165 -6.790 1.00 95.62 148 VAL A O 1
ATOM 1116 N N . GLY A 1 149 ? -8.974 7.667 -7.202 1.00 96.12 149 GLY A N 1
ATOM 1117 C CA . GLY A 1 149 ? -8.723 8.117 -8.578 1.00 96.12 149 GLY A CA 1
ATOM 1118 C C . GLY A 1 149 ? -7.638 9.198 -8.666 1.00 96.12 149 GLY A C 1
ATOM 1119 O O . GLY A 1 149 ? -6.751 9.123 -9.516 1.00 96.12 149 GLY A O 1
ATOM 1120 N N . PHE A 1 150 ? -7.647 10.153 -7.732 1.00 95.25 150 PHE A N 1
ATOM 1121 C CA . PHE A 1 150 ? -6.613 11.181 -7.628 1.00 95.25 150 PHE A CA 1
ATOM 1122 C C . PHE A 1 150 ? -5.229 10.595 -7.321 1.00 95.25 150 PHE A C 1
ATOM 1124 O O . PHE A 1 150 ? -4.253 10.995 -7.954 1.00 95.25 150 PHE A O 1
ATOM 1131 N N . THR A 1 151 ? -5.124 9.628 -6.400 1.00 95.75 151 THR A N 1
ATOM 1132 C CA . THR A 1 151 ? -3.832 8.990 -6.085 1.00 95.75 151 THR A CA 1
ATOM 1133 C C . THR A 1 151 ? -3.228 8.275 -7.288 1.00 95.75 151 THR A C 1
ATOM 1135 O O . THR A 1 151 ? -2.034 8.430 -7.527 1.00 95.75 151 THR A O 1
ATOM 1138 N N . TRP A 1 152 ? -4.033 7.567 -8.087 1.00 98.06 152 TRP A N 1
ATOM 1139 C CA . TRP A 1 152 ? -3.562 6.902 -9.306 1.00 98.06 152 TRP A CA 1
ATOM 1140 C C . TRP A 1 152 ? -3.112 7.896 -10.373 1.00 98.06 152 TRP A C 1
ATOM 1142 O O . TRP A 1 152 ? -2.052 7.715 -10.970 1.00 98.06 152 TRP A O 1
ATOM 1152 N N . LEU A 1 153 ? -3.880 8.968 -10.585 1.00 97.75 153 LEU A N 1
ATOM 1153 C CA . LEU A 1 153 ? -3.516 10.019 -11.533 1.00 97.75 153 LEU A CA 1
ATOM 1154 C C . LEU A 1 153 ? -2.193 10.685 -11.138 1.00 97.75 153 LEU A C 1
ATOM 1156 O O . LEU A 1 153 ? -1.283 10.791 -11.957 1.00 97.75 153 LEU A O 1
ATOM 1160 N N . LEU A 1 154 ? -2.073 11.098 -9.875 1.00 96.25 154 LEU A N 1
ATOM 1161 C CA . LEU A 1 154 ? -0.876 11.754 -9.359 1.00 96.25 154 LEU A CA 1
ATOM 1162 C C . LEU A 1 154 ? 0.343 10.823 -9.418 1.00 96.25 154 LEU A C 1
ATOM 1164 O O . LEU A 1 154 ? 1.411 11.246 -9.855 1.00 96.25 154 LEU A O 1
ATOM 1168 N N . ALA A 1 155 ? 0.177 9.553 -9.043 1.00 97.50 155 ALA A N 1
ATOM 1169 C CA . ALA A 1 155 ? 1.220 8.539 -9.149 1.00 97.50 155 ALA A CA 1
ATOM 1170 C C . ALA A 1 155 ? 1.674 8.329 -10.599 1.00 97.50 155 ALA A C 1
ATOM 1172 O O . ALA A 1 155 ? 2.876 8.279 -10.863 1.00 97.50 155 ALA A O 1
ATOM 1173 N N . GLY A 1 156 ? 0.728 8.263 -11.541 1.00 97.31 156 GLY A N 1
ATOM 1174 C CA . GLY A 1 156 ? 1.008 8.180 -12.972 1.00 97.31 156 GLY A CA 1
ATOM 1175 C C . GLY A 1 156 ? 1.851 9.356 -13.451 1.00 97.31 156 GLY A C 1
ATOM 1176 O O . GLY A 1 156 ? 2.910 9.142 -14.030 1.00 97.31 156 GLY A O 1
ATOM 1177 N N . VAL A 1 157 ? 1.431 10.587 -13.137 1.00 96.31 157 VAL A N 1
ATOM 1178 C CA . VAL A 1 157 ? 2.136 11.818 -13.533 1.00 96.31 157 VAL A CA 1
ATOM 1179 C C . VAL A 1 157 ? 3.550 11.875 -12.957 1.00 96.31 157 VAL A C 1
ATOM 1181 O O . VAL A 1 157 ? 4.496 12.131 -13.700 1.00 96.31 157 VAL A O 1
ATOM 1184 N N . ILE A 1 158 ? 3.710 11.595 -11.660 1.00 94.94 158 ILE A N 1
ATOM 1185 C CA . ILE A 1 158 ? 5.023 11.595 -10.995 1.00 94.94 158 ILE A CA 1
ATOM 1186 C C . ILE A 1 158 ? 5.964 10.570 -11.635 1.00 94.94 158 ILE A C 1
ATOM 1188 O O . ILE A 1 158 ? 7.160 10.820 -11.711 1.00 94.94 158 ILE A O 1
ATOM 1192 N N . SER A 1 159 ? 5.432 9.452 -12.132 1.00 96.56 159 SER A N 1
ATOM 1193 C CA . SER A 1 159 ? 6.223 8.340 -12.666 1.00 96.56 159 SER A CA 1
ATOM 1194 C C . SER A 1 159 ? 6.605 8.488 -14.144 1.00 96.56 159 SER A C 1
ATOM 1196 O O . SER A 1 159 ? 7.443 7.721 -14.618 1.00 96.56 159 SER A O 1
ATOM 1198 N N . ILE A 1 160 ? 6.043 9.459 -14.881 1.00 95.56 160 ILE A N 1
ATOM 1199 C CA . ILE A 1 160 ? 6.304 9.675 -16.322 1.00 95.56 160 ILE A CA 1
ATOM 1200 C C . ILE A 1 160 ? 7.801 9.708 -16.678 1.00 95.56 160 ILE A C 1
ATOM 1202 O O . ILE A 1 160 ? 8.161 9.088 -17.679 1.00 95.56 160 ILE A O 1
ATOM 1206 N N . PRO A 1 161 ? 8.699 10.358 -15.907 1.00 94.62 161 PRO A N 1
ATOM 1207 C CA . PRO A 1 161 ? 10.123 10.391 -16.242 1.00 94.62 161 PRO A CA 1
ATOM 1208 C C . PRO A 1 161 ? 10.747 9.004 -16.428 1.00 94.62 161 PRO A C 1
ATOM 1210 O O . PRO A 1 161 ? 11.615 8.846 -17.282 1.00 94.62 161 PRO A O 1
ATOM 1213 N N . PHE A 1 162 ? 10.267 7.976 -15.719 1.00 93.69 162 PHE A N 1
ATOM 1214 C CA . PHE A 1 162 ? 10.754 6.609 -15.907 1.00 93.69 162 PHE A CA 1
ATOM 1215 C C . PHE A 1 162 ? 10.407 6.028 -17.283 1.00 93.69 162 PHE A C 1
ATOM 1217 O O . PHE A 1 162 ? 11.213 5.263 -17.805 1.00 93.69 162 PHE A O 1
ATOM 1224 N N . LEU A 1 163 ? 9.281 6.414 -17.901 1.00 93.50 163 LEU A N 1
ATOM 1225 C CA . LEU A 1 163 ? 8.940 6.004 -19.274 1.00 93.50 163 LEU A CA 1
ATOM 1226 C C . LEU A 1 163 ? 9.851 6.661 -20.315 1.00 93.50 163 LEU A C 1
ATOM 1228 O O . LEU A 1 163 ? 10.131 6.061 -21.352 1.00 93.50 163 LEU A O 1
ATOM 1232 N N . SER A 1 164 ? 10.286 7.892 -20.047 1.00 92.38 164 SER A N 1
ATOM 1233 C CA . SER A 1 164 ? 11.095 8.680 -20.980 1.00 92.38 164 SER A CA 1
ATOM 1234 C C . SER A 1 164 ? 12.582 8.357 -20.883 1.00 92.38 164 SER A C 1
ATOM 1236 O O . SER A 1 164 ? 13.254 8.278 -21.907 1.00 92.38 164 SER A O 1
ATOM 1238 N N . PHE A 1 165 ? 13.098 8.186 -19.663 1.00 93.12 165 PHE A N 1
ATOM 1239 C CA . PHE A 1 165 ? 14.534 8.074 -19.409 1.00 93.12 165 PHE A CA 1
ATOM 1240 C C . PHE A 1 165 ? 15.031 6.637 -19.235 1.00 93.12 165 PHE A C 1
ATOM 1242 O O . PHE A 1 165 ? 16.239 6.437 -19.255 1.00 93.12 165 PHE A O 1
ATOM 1249 N N . ASN A 1 166 ? 14.165 5.624 -19.104 1.00 92.62 166 ASN A N 1
ATOM 1250 C CA . ASN A 1 166 ? 14.615 4.235 -19.253 1.00 92.62 166 ASN A CA 1
ATOM 1251 C C . ASN A 1 166 ? 14.695 3.874 -20.730 1.00 92.62 166 ASN A C 1
ATOM 1253 O O . ASN A 1 166 ? 13.714 3.987 -21.468 1.00 92.62 166 ASN A O 1
ATOM 1257 N N . ILE A 1 167 ? 15.869 3.430 -21.158 1.00 92.06 167 ILE A N 1
ATOM 1258 C CA . ILE A 1 167 ? 16.130 3.058 -22.542 1.00 92.06 167 ILE A CA 1
ATOM 1259 C C . ILE A 1 167 ? 16.722 1.656 -22.620 1.00 92.06 167 ILE A C 1
ATOM 1261 O O . ILE A 1 167 ? 17.407 1.187 -21.710 1.00 92.06 167 ILE A O 1
ATOM 1265 N N . LEU A 1 168 ? 16.456 1.002 -23.746 1.00 91.25 168 LEU A N 1
ATOM 1266 C CA . LEU A 1 168 ? 17.097 -0.246 -24.125 1.00 91.25 168 LEU A CA 1
ATOM 1267 C C . LEU A 1 168 ? 18.289 0.095 -25.025 1.00 91.25 168 LEU A C 1
ATOM 1269 O O . LEU A 1 168 ? 18.087 0.630 -26.112 1.00 91.25 168 LEU A O 1
ATOM 1273 N N . THR A 1 169 ? 19.513 -0.185 -24.575 1.00 86.00 169 THR A N 1
ATOM 1274 C CA . THR A 1 169 ? 20.739 0.126 -25.331 1.00 86.00 169 THR A CA 1
ATOM 1275 C C . THR A 1 169 ? 21.761 -1.016 -25.294 1.00 86.00 169 THR A C 1
ATOM 1277 O O . THR A 1 169 ? 21.784 -1.818 -24.359 1.00 86.00 169 THR A O 1
ATOM 1280 N N . ASN A 1 170 ? 22.604 -1.093 -26.327 1.00 80.31 170 ASN A N 1
ATOM 1281 C CA . ASN A 1 170 ? 23.798 -1.941 -26.413 1.00 80.31 170 ASN A CA 1
ATOM 1282 C C . ASN A 1 170 ? 25.114 -1.137 -26.301 1.00 80.31 170 ASN A C 1
ATOM 1284 O O . ASN A 1 170 ? 26.193 -1.730 -26.338 1.00 80.31 170 ASN A O 1
ATOM 1288 N N . ASP A 1 171 ? 25.043 0.188 -26.117 1.00 73.50 171 ASP A N 1
ATOM 1289 C CA . ASP A 1 171 ? 26.198 1.097 -26.011 1.00 73.50 171 ASP A CA 1
ATOM 1290 C C . ASP A 1 171 ? 27.289 0.667 -25.005 1.00 73.50 171 ASP A C 1
ATOM 1292 O O . ASP A 1 171 ? 28.469 0.791 -25.345 1.00 73.50 171 ASP A O 1
ATOM 1296 N N . PRO A 1 172 ? 26.978 0.109 -23.810 1.00 67.38 172 PRO A N 1
ATOM 1297 C CA . PRO A 1 172 ? 28.014 -0.321 -22.866 1.00 67.38 172 PRO A CA 1
ATOM 1298 C C . PRO A 1 172 ? 28.958 -1.379 -23.449 1.00 67.38 172 PRO A C 1
ATOM 1300 O O . PRO A 1 172 ? 30.111 -1.473 -23.034 1.00 67.38 172 PRO A O 1
ATOM 1303 N N . PHE A 1 173 ? 28.480 -2.163 -24.419 1.00 64.69 173 PHE A N 1
ATOM 1304 C CA . PHE A 1 173 ? 29.235 -3.244 -25.047 1.00 64.69 173 PHE A CA 1
ATOM 1305 C C . PHE A 1 173 ? 29.884 -2.830 -26.374 1.00 64.69 173 PHE A C 1
ATOM 1307 O O . PHE A 1 173 ? 30.805 -3.508 -26.834 1.00 64.69 173 PHE A O 1
ATOM 1314 N N . GLN A 1 174 ? 29.458 -1.712 -26.981 1.00 61.09 174 GLN A N 1
ATOM 1315 C CA . GLN A 1 174 ? 30.055 -1.192 -28.219 1.00 61.09 174 GLN A CA 1
ATOM 1316 C C . GLN A 1 174 ? 31.482 -0.667 -28.006 1.00 61.09 174 GLN A C 1
ATOM 1318 O O . GLN A 1 174 ? 32.325 -0.807 -28.890 1.00 61.09 174 GLN A O 1
ATOM 1323 N N . ASN A 1 175 ? 31.778 -0.127 -26.819 1.00 62.12 175 ASN A N 1
ATOM 1324 C CA . ASN A 1 175 ? 33.102 0.408 -26.473 1.00 62.12 175 ASN A CA 1
ATOM 1325 C C . ASN A 1 175 ? 34.140 -0.674 -26.113 1.00 62.12 175 ASN A C 1
ATOM 1327 O O . ASN A 1 175 ? 35.287 -0.347 -25.810 1.00 62.12 175 ASN A O 1
ATOM 1331 N N . ILE A 1 176 ? 33.762 -1.957 -26.142 1.00 65.00 176 ILE A N 1
ATOM 1332 C CA . ILE A 1 176 ? 34.651 -3.087 -25.853 1.00 65.00 176 ILE A CA 1
ATOM 1333 C C . ILE A 1 176 ? 35.173 -3.650 -27.183 1.00 65.00 176 ILE A C 1
ATOM 1335 O O . ILE A 1 176 ? 34.479 -4.373 -27.894 1.00 65.00 176 ILE A O 1
ATOM 1339 N N . SER A 1 177 ? 36.409 -3.321 -27.552 1.00 57.94 177 SER A N 1
ATOM 1340 C CA . SER A 1 177 ? 37.050 -3.805 -28.781 1.00 57.94 177 SER A CA 1
ATOM 1341 C C . SER A 1 177 ? 37.726 -5.166 -28.570 1.00 57.94 177 SER A C 1
ATOM 1343 O O . SER A 1 177 ? 38.935 -5.253 -28.376 1.00 57.94 177 SER A O 1
ATOM 1345 N N . LEU A 1 178 ? 36.945 -6.250 -28.634 1.00 68.69 178 LEU A N 1
ATOM 1346 C CA . LEU A 1 178 ? 37.465 -7.626 -28.664 1.00 68.69 178 LEU A CA 1
ATOM 1347 C C . LEU A 1 178 ? 37.431 -8.213 -30.095 1.00 68.69 178 LEU A C 1
ATOM 1349 O O . LEU A 1 178 ? 36.459 -7.962 -30.816 1.00 68.69 178 LEU A O 1
ATOM 1353 N N . PRO A 1 179 ? 38.437 -9.023 -30.508 1.00 62.59 179 PRO A N 1
ATOM 1354 C CA . PRO A 1 179 ? 38.545 -9.604 -31.860 1.00 62.59 179 PRO A CA 1
ATOM 1355 C C . PRO A 1 179 ? 37.319 -10.422 -32.293 1.00 62.59 179 PRO A C 1
ATOM 1357 O O . PRO A 1 179 ? 37.005 -10.507 -33.477 1.00 62.59 179 PRO A O 1
ATOM 1360 N N . ALA A 1 180 ? 36.589 -10.964 -31.319 1.00 62.34 180 ALA A N 1
ATOM 1361 C CA . ALA A 1 180 ? 35.264 -11.540 -31.464 1.00 62.34 180 ALA A CA 1
ATOM 1362 C C . ALA A 1 180 ? 34.428 -11.067 -30.271 1.00 62.34 180 ALA A C 1
ATOM 1364 O O . ALA A 1 180 ? 34.392 -11.743 -29.256 1.00 62.34 180 ALA A O 1
ATOM 1365 N N . ASN A 1 181 ? 33.844 -9.867 -30.338 1.00 63.47 181 ASN A N 1
ATOM 1366 C CA . ASN A 1 181 ? 33.084 -9.303 -29.220 1.00 63.47 181 ASN A CA 1
ATOM 1367 C C . ASN A 1 181 ? 31.802 -10.139 -28.972 1.00 63.47 181 ASN A C 1
ATOM 1369 O O . ASN A 1 181 ? 30.836 -9.979 -29.725 1.00 63.47 181 ASN A O 1
ATOM 1373 N N . PRO A 1 182 ? 31.757 -11.029 -27.955 1.00 66.38 182 PRO A N 1
ATOM 1374 C CA . PRO A 1 182 ? 30.636 -11.955 -27.757 1.00 66.38 182 PRO A CA 1
ATOM 1375 C C . PRO A 1 182 ? 29.382 -11.235 -27.231 1.00 66.38 182 PRO A C 1
ATOM 1377 O O . PRO A 1 182 ? 28.294 -11.806 -27.169 1.00 66.38 182 PRO A O 1
ATOM 1380 N N . PHE A 1 183 ? 29.525 -9.950 -26.892 1.00 69.31 183 PHE A N 1
ATOM 1381 C CA . PHE A 1 183 ? 28.486 -9.093 -26.337 1.00 69.31 183 PHE A CA 1
ATOM 1382 C C . PHE A 1 183 ? 27.802 -8.196 -27.375 1.00 69.31 183 PHE A C 1
ATOM 1384 O O . PHE A 1 183 ? 26.972 -7.373 -27.004 1.00 69.31 183 PHE A O 1
ATOM 1391 N N . ARG A 1 184 ? 28.109 -8.346 -28.672 1.00 63.31 184 ARG A N 1
ATOM 1392 C CA . ARG A 1 184 ? 27.599 -7.453 -29.731 1.00 63.31 184 ARG A CA 1
ATOM 1393 C C . ARG A 1 184 ? 26.057 -7.390 -29.797 1.00 63.31 184 ARG A C 1
ATOM 1395 O O . ARG A 1 184 ? 25.516 -6.343 -30.142 1.00 63.31 184 ARG A O 1
ATOM 1402 N N . ASP A 1 185 ? 25.383 -8.465 -29.374 1.00 70.62 185 ASP A N 1
ATOM 1403 C CA . ASP A 1 185 ? 23.915 -8.585 -29.311 1.00 70.62 185 ASP A CA 1
ATOM 1404 C C . ASP A 1 185 ? 23.339 -8.488 -27.880 1.00 70.62 185 ASP A C 1
ATOM 1406 O O . ASP A 1 185 ? 22.157 -8.761 -27.655 1.00 70.62 185 ASP A O 1
ATOM 1410 N N . HIS A 1 186 ? 24.154 -8.136 -26.879 1.00 82.25 186 HIS A N 1
ATOM 1411 C CA . HIS A 1 186 ? 23.666 -7.931 -25.515 1.00 82.25 186 HIS A CA 1
ATOM 1412 C C . HIS A 1 186 ? 23.078 -6.525 -25.389 1.00 82.25 186 HIS A C 1
ATOM 1414 O O . HIS A 1 186 ? 23.757 -5.520 -25.589 1.00 82.25 186 HIS A O 1
ATOM 1420 N N . VAL A 1 187 ? 21.794 -6.461 -25.046 1.00 86.50 187 VAL A N 1
ATOM 1421 C CA . VAL A 1 187 ? 21.098 -5.216 -24.715 1.00 86.50 187 VAL A CA 1
ATOM 1422 C C . VAL A 1 187 ? 20.838 -5.170 -23.218 1.00 86.50 187 VAL A C 1
ATOM 1424 O O . VAL A 1 187 ? 20.539 -6.194 -22.599 1.00 86.50 187 VAL A O 1
ATOM 1427 N N . ILE A 1 188 ? 20.928 -3.982 -22.634 1.00 88.62 188 ILE A N 1
ATOM 1428 C CA . ILE A 1 188 ? 20.557 -3.734 -21.243 1.00 88.62 188 ILE A CA 1
ATOM 1429 C C . ILE A 1 188 ? 19.486 -2.656 -21.168 1.00 88.62 188 ILE A C 1
ATOM 1431 O O . ILE A 1 188 ? 19.415 -1.758 -22.008 1.00 88.62 188 ILE A O 1
ATOM 1435 N N . CYS A 1 189 ? 18.652 -2.762 -20.140 1.00 91.44 189 CYS A N 1
ATOM 1436 C CA . CYS A 1 189 ? 17.724 -1.711 -19.768 1.00 91.44 189 CYS A CA 1
ATOM 1437 C C . CYS A 1 189 ? 18.394 -0.828 -18.719 1.00 91.44 189 CYS A C 1
ATOM 1439 O O . CYS A 1 189 ? 18.762 -1.323 -17.653 1.00 91.44 189 CYS A O 1
ATOM 1441 N N . MET A 1 190 ? 18.582 0.455 -19.020 1.00 90.12 190 MET A N 1
ATOM 1442 C CA . MET A 1 190 ? 19.214 1.389 -18.092 1.00 90.12 190 MET A CA 1
ATOM 1443 C C . MET A 1 190 ? 18.580 2.774 -18.144 1.00 90.12 190 MET A C 1
ATOM 1445 O O . MET A 1 190 ? 17.987 3.184 -19.143 1.00 90.12 190 MET A O 1
ATOM 1449 N N . GLU A 1 191 ? 18.756 3.515 -17.055 1.00 91.69 191 GLU A N 1
ATOM 1450 C CA . GLU A 1 191 ? 18.356 4.912 -16.969 1.00 91.69 191 GLU A CA 1
ATOM 1451 C C . GLU A 1 191 ? 19.384 5.812 -17.668 1.00 91.69 191 GLU A C 1
ATOM 1453 O O . GLU A 1 191 ? 20.535 5.909 -17.236 1.00 91.69 191 GLU A O 1
ATOM 1458 N N . LEU A 1 192 ? 18.954 6.521 -18.711 1.00 91.75 192 LEU A N 1
ATOM 1459 C CA . LEU A 1 192 ? 19.718 7.565 -19.384 1.00 91.75 192 LEU A CA 1
ATOM 1460 C C . LEU A 1 192 ? 19.094 8.934 -19.094 1.00 91.75 192 LEU A C 1
ATOM 1462 O O . LEU A 1 192 ? 18.193 9.408 -19.789 1.00 91.75 192 LEU A O 1
ATOM 1466 N N . TRP A 1 193 ? 19.596 9.580 -18.044 1.00 92.00 193 TRP A N 1
ATOM 1467 C CA . TRP A 1 193 ? 19.204 10.939 -17.684 1.00 92.00 193 TRP A CA 1
ATOM 1468 C C . TRP A 1 193 ? 20.039 11.978 -18.450 1.00 92.00 193 TRP A C 1
ATOM 1470 O O . TRP A 1 193 ? 21.230 11.755 -18.655 1.00 92.00 193 TRP A O 1
ATOM 1480 N N . PRO A 1 194 ? 19.477 13.152 -18.803 1.00 90.62 194 PRO A N 1
ATOM 1481 C CA . PRO A 1 194 ? 20.219 14.200 -19.515 1.00 90.62 194 PRO A CA 1
ATOM 1482 C C . PRO A 1 194 ? 21.431 14.748 -18.742 1.00 90.62 194 PRO A C 1
ATOM 1484 O O . PRO A 1 194 ? 22.377 15.252 -19.336 1.00 90.62 194 PRO A O 1
ATOM 1487 N N . SER A 1 195 ? 21.378 14.699 -17.409 1.00 94.31 195 SER A N 1
ATOM 1488 C CA . SER A 1 195 ? 22.454 15.109 -16.505 1.00 94.31 195 SER A CA 1
ATOM 1489 C C . SER A 1 195 ? 22.285 14.415 -15.156 1.00 94.31 195 SER A C 1
ATOM 1491 O O . SER A 1 195 ? 21.156 14.195 -14.700 1.00 94.31 195 SER A O 1
ATOM 1493 N N . ASP A 1 196 ? 23.400 14.148 -14.474 1.00 92.50 196 ASP A N 1
ATOM 1494 C CA . ASP A 1 196 ? 23.410 13.630 -13.103 1.00 92.50 196 ASP A CA 1
ATOM 1495 C C . ASP A 1 196 ? 22.650 14.528 -12.125 1.00 92.50 196 ASP A C 1
ATOM 1497 O O . ASP A 1 196 ? 22.017 14.031 -11.194 1.00 92.50 196 ASP A O 1
ATOM 1501 N N . GLN A 1 197 ? 22.646 15.844 -12.357 1.00 94.81 197 GLN A N 1
ATOM 1502 C CA . GLN A 1 197 ? 21.894 16.788 -11.530 1.00 94.81 197 GLN A CA 1
ATOM 1503 C C . GLN A 1 197 ? 20.381 16.560 -11.634 1.00 94.81 197 GLN A C 1
ATOM 1505 O O . GLN A 1 197 ? 19.688 16.614 -10.620 1.00 94.81 197 GLN A O 1
ATOM 1510 N N . HIS A 1 198 ? 19.863 16.262 -12.832 1.00 93.31 198 HIS A N 1
ATOM 1511 C CA . HIS A 1 198 ? 18.439 15.971 -13.023 1.00 93.31 198 HIS A CA 1
ATOM 1512 C C . HIS A 1 198 ? 18.043 14.651 -12.367 1.00 93.31 198 HIS A C 1
ATOM 1514 O O . HIS A 1 198 ? 17.025 14.607 -11.675 1.00 93.31 198 HIS A O 1
ATOM 1520 N N . ARG A 1 199 ? 18.878 13.613 -12.514 1.00 93.38 199 ARG A N 1
ATOM 1521 C CA . ARG A 1 199 ? 18.686 12.332 -11.823 1.00 93.38 199 ARG A CA 1
ATOM 1522 C C . ARG A 1 199 ? 18.664 12.527 -10.309 1.00 93.38 199 ARG A C 1
ATOM 1524 O O . ARG A 1 199 ? 17.736 12.079 -9.645 1.00 93.38 199 ARG A O 1
ATOM 1531 N N . LEU A 1 200 ? 19.653 13.238 -9.762 1.00 95.31 200 LEU A N 1
ATOM 1532 C CA . LEU A 1 200 ? 19.753 13.485 -8.326 1.00 95.31 200 LEU A CA 1
ATOM 1533 C C . LEU A 1 200 ? 18.551 14.280 -7.809 1.00 95.31 200 LEU A C 1
ATOM 1535 O O . LEU A 1 200 ? 17.966 13.896 -6.799 1.00 95.31 200 LEU A O 1
ATOM 1539 N N . LEU A 1 201 ? 18.160 15.358 -8.493 1.00 95.56 201 LEU A N 1
ATOM 1540 C CA . LEU A 1 201 ? 17.027 16.190 -8.088 1.00 95.56 201 LEU A CA 1
ATOM 1541 C C . LEU A 1 201 ? 15.718 15.395 -8.091 1.00 95.56 201 LEU A C 1
ATOM 1543 O O . LEU A 1 201 ? 14.949 15.478 -7.132 1.00 95.56 201 LEU A O 1
ATOM 1547 N N . TYR A 1 202 ? 15.480 14.604 -9.137 1.00 94.88 202 TYR A N 1
ATOM 1548 C CA . TYR A 1 202 ? 14.288 13.772 -9.256 1.00 94.88 202 TYR A CA 1
ATOM 1549 C C . TYR A 1 202 ? 14.255 12.678 -8.186 1.00 94.88 202 TYR A C 1
ATOM 1551 O O . TYR A 1 202 ? 13.303 12.622 -7.410 1.00 94.88 202 TYR A O 1
ATOM 1559 N N . THR A 1 203 ? 15.315 11.876 -8.056 1.00 94.19 203 THR A N 1
ATOM 1560 C CA . THR A 1 203 ? 15.382 10.796 -7.059 1.00 94.19 203 THR A CA 1
ATOM 1561 C C . THR A 1 203 ? 15.318 11.332 -5.628 1.00 94.19 203 THR A C 1
ATOM 1563 O O . THR A 1 203 ? 14.639 10.752 -4.782 1.00 94.19 203 THR A O 1
ATOM 1566 N N . THR A 1 204 ? 15.946 12.477 -5.345 1.00 96.00 204 THR A N 1
ATOM 1567 C CA . THR A 1 204 ? 15.847 13.128 -4.026 1.00 96.00 204 THR A CA 1
ATOM 1568 C C . THR A 1 204 ? 14.428 13.628 -3.764 1.00 96.00 204 THR A C 1
ATOM 1570 O O . THR A 1 204 ? 13.909 13.462 -2.661 1.00 96.00 204 THR A O 1
ATOM 1573 N N . SER A 1 205 ? 13.762 14.190 -4.776 1.00 95.50 205 SER A N 1
ATOM 1574 C CA . SER A 1 205 ? 12.360 14.604 -4.663 1.00 95.50 205 SER A CA 1
ATOM 1575 C C . SER A 1 205 ? 11.452 13.404 -4.391 1.00 95.50 205 SER A C 1
ATOM 1577 O O . SER A 1 205 ? 10.645 13.459 -3.465 1.00 95.50 205 SER A O 1
ATOM 1579 N N . LEU A 1 206 ? 11.617 12.295 -5.120 1.00 95.50 206 LEU A N 1
ATOM 1580 C CA . LEU A 1 206 ? 10.876 11.057 -4.865 1.00 95.50 206 LEU A CA 1
ATOM 1581 C C . LEU A 1 206 ? 11.110 10.542 -3.446 1.00 95.50 206 LEU A C 1
ATOM 1583 O O . LEU A 1 206 ? 10.147 10.232 -2.756 1.00 95.50 206 LEU A O 1
ATOM 1587 N N . LEU A 1 207 ? 12.355 10.520 -2.964 1.00 95.81 207 LEU A N 1
ATOM 1588 C CA . LEU A 1 207 ? 12.661 10.101 -1.595 1.00 95.81 207 LEU A CA 1
ATOM 1589 C C . LEU A 1 207 ? 11.917 10.958 -0.557 1.00 95.81 207 LEU A C 1
ATOM 1591 O O . LEU A 1 207 ? 11.357 10.438 0.408 1.00 95.81 207 LEU A O 1
ATOM 1595 N N . ILE A 1 208 ? 11.864 12.274 -0.752 1.00 96.00 208 ILE A N 1
ATOM 1596 C CA . ILE A 1 208 ? 11.142 13.168 0.158 1.00 96.00 208 ILE A CA 1
ATOM 1597 C C . ILE A 1 208 ? 9.628 12.927 0.069 1.00 96.00 208 ILE A C 1
ATOM 1599 O O . ILE A 1 208 ? 8.979 12.771 1.102 1.00 96.00 208 ILE A O 1
ATOM 1603 N N . PHE A 1 209 ? 9.058 12.867 -1.136 1.00 93.62 209 PHE A N 1
ATOM 1604 C CA . PHE A 1 209 ? 7.607 12.797 -1.341 1.00 93.62 209 PHE A CA 1
ATOM 1605 C C . PHE A 1 209 ? 6.999 11.404 -1.151 1.00 93.62 209 PHE A C 1
ATOM 1607 O O . PHE A 1 209 ? 5.847 11.317 -0.736 1.00 93.62 209 PHE A O 1
ATOM 1614 N N . GLN A 1 210 ? 7.739 10.331 -1.431 1.00 94.62 210 GLN A N 1
ATOM 1615 C CA . GLN A 1 210 ? 7.287 8.942 -1.282 1.00 94.62 210 GLN A CA 1
ATOM 1616 C C . GLN A 1 210 ? 7.733 8.310 0.041 1.00 94.62 210 GLN A C 1
ATOM 1618 O O . GLN A 1 210 ? 7.158 7.309 0.450 1.00 94.62 210 GLN A O 1
ATOM 1623 N N . TYR A 1 211 ? 8.725 8.868 0.740 1.00 93.25 211 TYR A N 1
ATOM 1624 C CA . TYR A 1 211 ? 9.196 8.292 2.002 1.00 93.25 211 TYR A CA 1
ATOM 1625 C C . TYR A 1 211 ? 9.210 9.308 3.145 1.00 93.25 211 TYR A C 1
ATOM 1627 O O . TYR A 1 211 ? 8.446 9.158 4.097 1.00 93.25 211 TYR A O 1
ATOM 1635 N N . GLY A 1 212 ? 10.015 10.370 3.052 1.00 97.06 212 GLY A N 1
ATOM 1636 C CA . GLY A 1 212 ? 10.247 11.293 4.171 1.00 97.06 212 GLY A CA 1
ATOM 1637 C C . GLY A 1 212 ? 8.980 11.979 4.699 1.00 97.06 212 GLY A C 1
ATOM 1638 O O . GLY A 1 212 ? 8.632 11.846 5.875 1.00 97.06 212 GLY A O 1
ATOM 1639 N N . LEU A 1 213 ? 8.269 12.698 3.828 1.00 96.19 213 LEU A N 1
ATOM 1640 C CA . LEU A 1 213 ? 7.047 13.425 4.174 1.00 96.19 213 LEU A CA 1
ATOM 1641 C C . LEU A 1 213 ? 5.900 12.474 4.576 1.00 96.19 213 LEU A C 1
ATOM 1643 O O . LEU A 1 213 ? 5.316 12.695 5.640 1.00 96.19 213 LEU A O 1
ATOM 1647 N N . PRO A 1 214 ? 5.582 11.406 3.817 1.00 96.62 214 PRO A N 1
ATOM 1648 C CA . PRO A 1 214 ? 4.558 10.440 4.212 1.00 96.62 214 PRO A CA 1
ATOM 1649 C C . PRO A 1 214 ? 4.821 9.793 5.569 1.00 96.62 214 PRO A C 1
ATOM 1651 O O . PRO A 1 214 ? 3.914 9.737 6.399 1.00 96.62 214 PRO A O 1
ATOM 1654 N N . LEU A 1 215 ? 6.057 9.357 5.831 1.00 96.44 215 LEU A N 1
ATOM 1655 C CA . LEU A 1 215 ? 6.422 8.725 7.096 1.00 96.44 215 LEU A CA 1
ATOM 1656 C C . LEU A 1 215 ? 6.223 9.686 8.270 1.00 96.44 215 LEU A C 1
ATOM 1658 O O . LEU A 1 215 ? 5.635 9.305 9.282 1.00 96.44 215 LEU A O 1
ATOM 1662 N N . LEU A 1 216 ? 6.649 10.944 8.120 1.00 97.56 216 LEU A N 1
ATOM 1663 C CA . LEU A 1 216 ? 6.436 11.978 9.129 1.00 97.56 216 LEU A CA 1
ATOM 1664 C C . LEU A 1 216 ? 4.941 12.210 9.389 1.00 97.56 216 LEU A C 1
ATOM 1666 O O . LEU A 1 216 ? 4.517 12.245 10.544 1.00 97.56 216 LEU A O 1
ATOM 1670 N N . LEU A 1 217 ? 4.127 12.339 8.338 1.00 97.19 217 LEU A N 1
ATOM 1671 C CA . LEU A 1 217 ? 2.683 12.554 8.469 1.00 97.19 217 LEU A CA 1
ATOM 1672 C C . LEU A 1 217 ? 1.989 11.378 9.163 1.00 97.19 217 LEU A C 1
ATOM 1674 O O . LEU A 1 217 ? 1.216 11.588 10.100 1.00 97.19 217 LEU A O 1
ATOM 1678 N N . VAL A 1 218 ? 2.295 10.148 8.746 1.00 97.00 218 VAL A N 1
ATOM 1679 C CA . VAL A 1 218 ? 1.763 8.918 9.348 1.00 97.00 218 VAL A CA 1
ATOM 1680 C C . VAL A 1 218 ? 2.162 8.834 10.823 1.00 97.00 218 VAL A C 1
ATOM 1682 O O . VAL A 1 218 ? 1.300 8.621 11.679 1.00 97.00 218 VAL A O 1
ATOM 1685 N N . LEU A 1 219 ? 3.435 9.080 11.143 1.00 97.19 219 LEU A N 1
ATOM 1686 C CA . LEU A 1 219 ? 3.945 9.071 12.514 1.00 97.19 219 LEU A CA 1
ATOM 1687 C C . LEU A 1 219 ? 3.225 10.096 13.396 1.00 97.19 219 LEU A C 1
ATOM 1689 O O . LEU A 1 219 ? 2.757 9.754 14.483 1.00 97.19 219 LEU A O 1
ATOM 1693 N N . LEU A 1 220 ? 3.095 11.342 12.935 1.00 97.44 220 LEU A N 1
ATOM 1694 C CA . LEU A 1 220 ? 2.413 12.403 13.680 1.00 97.44 220 LEU A CA 1
ATOM 1695 C C . LEU A 1 220 ? 0.931 12.076 13.907 1.00 97.44 220 LEU A C 1
ATOM 1697 O O . LEU A 1 220 ? 0.417 12.296 15.009 1.00 97.44 220 LEU A O 1
ATOM 1701 N N . CYS A 1 221 ? 0.251 11.518 12.901 1.00 96.56 221 CYS A N 1
ATOM 1702 C CA . CYS A 1 221 ? -1.141 11.087 13.019 1.00 96.56 221 CYS A CA 1
ATOM 1703 C C . CYS A 1 221 ? -1.293 9.991 14.079 1.00 96.56 221 CYS A C 1
ATOM 1705 O O . CYS A 1 221 ? -2.082 10.149 15.016 1.00 96.56 221 CYS A O 1
ATOM 1707 N N . TYR A 1 222 ? -0.506 8.917 13.988 1.00 95.81 222 TYR A N 1
ATOM 1708 C CA . TYR A 1 222 ? -0.584 7.806 14.938 1.00 95.81 222 TYR A CA 1
ATOM 1709 C C . TYR A 1 222 ? -0.135 8.190 16.349 1.00 95.81 222 TYR A C 1
ATOM 1711 O O . TYR A 1 222 ? -0.749 7.741 17.319 1.00 95.81 222 TYR A O 1
ATOM 1719 N N . LEU A 1 223 ? 0.843 9.086 16.496 1.00 96.75 223 LEU A N 1
ATOM 1720 C CA . LEU A 1 223 ? 1.231 9.630 17.797 1.00 96.75 223 LEU A CA 1
ATOM 1721 C C . LEU A 1 223 ? 0.067 10.386 18.454 1.00 96.75 223 LEU A C 1
ATOM 1723 O O . LEU A 1 223 ? -0.247 10.155 19.624 1.00 96.75 223 LEU A O 1
ATOM 1727 N N . ARG A 1 224 ? -0.622 11.261 17.709 1.00 95.94 224 ARG A N 1
ATOM 1728 C CA . ARG A 1 224 ? -1.798 11.989 18.222 1.00 95.94 224 ARG A CA 1
ATOM 1729 C C . ARG A 1 224 ? -2.947 11.051 18.579 1.00 95.94 224 ARG A C 1
ATOM 1731 O O . ARG A 1 224 ? -3.559 11.230 19.635 1.00 95.94 224 ARG A O 1
ATOM 1738 N N . ILE A 1 225 ? -3.207 10.042 17.747 1.00 95.44 225 ILE A N 1
ATOM 1739 C CA . ILE A 1 225 ? -4.193 8.988 18.027 1.00 95.44 225 ILE A CA 1
ATOM 1740 C C . ILE A 1 225 ? -3.848 8.286 19.343 1.00 95.44 225 ILE A C 1
ATOM 1742 O O . ILE A 1 225 ? -4.688 8.217 20.242 1.00 95.44 225 ILE A O 1
ATOM 1746 N N . PHE A 1 226 ? -2.605 7.829 19.496 1.00 95.94 226 PHE A N 1
ATOM 1747 C CA . PHE A 1 226 ? -2.140 7.136 20.693 1.00 95.94 226 PHE A CA 1
ATOM 1748 C C . PHE A 1 226 ? -2.317 7.988 21.955 1.00 95.94 226 PHE A C 1
ATOM 1750 O O . PHE A 1 226 ? -2.901 7.532 22.940 1.00 95.94 226 PHE A O 1
ATOM 1757 N N . LEU A 1 227 ? -1.891 9.253 21.919 1.00 95.38 227 LEU A N 1
ATOM 1758 C CA . LEU A 1 227 ? -2.045 10.176 23.046 1.00 95.38 227 LEU A CA 1
ATOM 1759 C C . LEU A 1 227 ? -3.521 10.414 23.394 1.00 95.38 227 LEU A C 1
ATOM 1761 O O . LEU A 1 227 ? -3.884 10.436 24.575 1.00 95.38 227 LEU A O 1
ATOM 1765 N N . ARG A 1 228 ? -4.394 10.561 22.389 1.00 92.56 228 ARG A N 1
ATOM 1766 C CA . ARG A 1 228 ? -5.836 10.750 22.599 1.00 92.56 228 ARG A CA 1
ATOM 1767 C C . ARG A 1 228 ? -6.481 9.517 23.226 1.00 92.56 228 ARG A C 1
ATOM 1769 O O . ARG A 1 228 ? -7.247 9.667 24.181 1.00 92.56 228 ARG A O 1
ATOM 1776 N N . LEU A 1 229 ? -6.163 8.326 22.723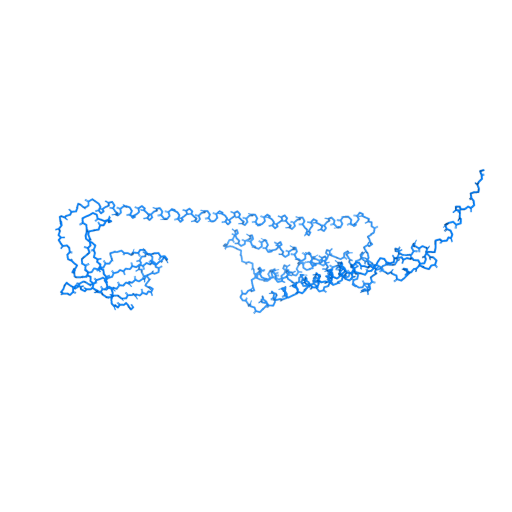 1.00 92.88 229 LEU A N 1
ATOM 1777 C CA . LEU A 1 229 ? -6.671 7.058 23.248 1.00 92.88 229 LEU A CA 1
ATOM 1778 C C . LEU A 1 229 ? -6.168 6.802 24.672 1.00 92.88 229 LEU A C 1
ATOM 1780 O O . LEU A 1 229 ? -6.964 6.443 25.540 1.00 92.88 229 LEU A O 1
ATOM 1784 N N . ARG A 1 230 ? -4.891 7.092 24.958 1.00 93.81 230 ARG A N 1
ATOM 1785 C CA . ARG A 1 230 ? -4.326 7.002 26.312 1.00 93.81 230 ARG A CA 1
ATOM 1786 C C . ARG A 1 230 ? -5.067 7.913 27.292 1.00 93.81 230 ARG A C 1
ATOM 1788 O O . ARG A 1 230 ? -5.467 7.448 28.353 1.00 93.81 230 ARG A O 1
ATOM 1795 N N . ARG A 1 231 ? -5.325 9.174 26.921 1.00 91.31 231 ARG A N 1
ATOM 1796 C CA . ARG A 1 231 ? -6.105 10.109 27.758 1.00 91.31 231 ARG A CA 1
ATOM 1797 C C . ARG A 1 231 ? -7.530 9.615 28.017 1.00 91.31 231 ARG A C 1
ATOM 1799 O O . ARG 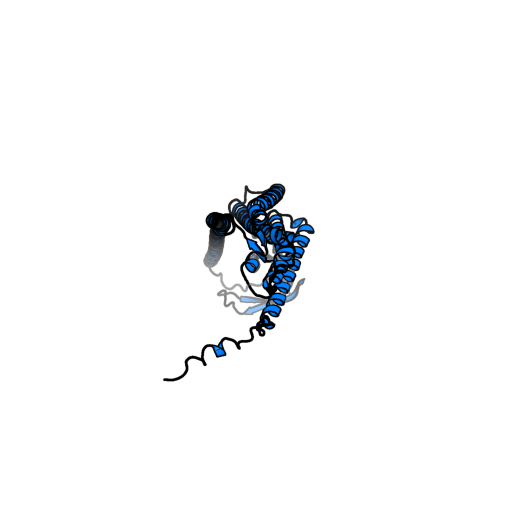A 1 231 ? -7.983 9.683 29.154 1.00 91.31 231 ARG A O 1
ATOM 1806 N N . ARG A 1 232 ? -8.228 9.101 26.993 1.00 89.50 232 ARG A N 1
ATOM 1807 C CA . ARG A 1 232 ? -9.581 8.528 27.153 1.00 89.50 232 ARG A CA 1
ATOM 1808 C C . ARG A 1 232 ? -9.578 7.339 28.114 1.00 89.50 232 ARG A C 1
ATOM 1810 O O . ARG A 1 232 ? -10.419 7.286 29.003 1.00 89.50 232 ARG A O 1
ATOM 1817 N N . ARG A 1 233 ? -8.601 6.437 27.983 1.00 90.25 233 ARG A N 1
ATOM 1818 C CA . ARG A 1 233 ? -8.439 5.283 28.878 1.00 90.25 233 ARG A CA 1
ATOM 1819 C C . ARG A 1 233 ? -8.178 5.709 30.324 1.00 90.25 233 ARG A C 1
ATOM 1821 O O . ARG A 1 233 ? -8.804 5.170 31.227 1.00 90.25 233 ARG A O 1
ATOM 1828 N N . SER A 1 234 ? -7.289 6.678 30.551 1.00 89.50 234 SER A N 1
ATOM 1829 C CA . SER A 1 234 ? -7.011 7.195 31.897 1.00 89.50 234 SER A CA 1
ATOM 1830 C C . SER A 1 234 ? -8.239 7.850 32.534 1.00 89.50 234 SER A C 1
ATOM 1832 O O . SER A 1 234 ? -8.526 7.577 33.694 1.00 89.50 234 SER A O 1
ATOM 1834 N N . ALA A 1 235 ? -8.994 8.654 31.779 1.00 85.56 235 ALA A N 1
ATOM 1835 C CA . ALA A 1 235 ? -10.227 9.272 32.268 1.00 85.56 235 ALA A CA 1
ATOM 1836 C C . ALA A 1 235 ? -11.300 8.230 32.624 1.00 85.56 235 ALA A C 1
ATOM 1838 O O . ALA A 1 235 ? -11.926 8.334 33.675 1.00 85.56 235 ALA A O 1
ATOM 1839 N N . LEU A 1 236 ? -11.469 7.198 31.787 1.00 85.94 236 LEU A N 1
ATOM 1840 C CA . LEU A 1 236 ? -12.390 6.093 32.060 1.00 85.94 236 LEU A CA 1
ATOM 1841 C C . LEU A 1 236 ? -11.988 5.318 33.323 1.00 85.94 236 LEU A C 1
ATOM 1843 O O . LEU A 1 236 ? -12.841 4.989 34.139 1.00 85.94 236 LEU A O 1
ATOM 1847 N N . CYS A 1 237 ? -10.691 5.063 33.508 1.00 84.56 237 CYS A N 1
ATOM 1848 C CA . CYS A 1 237 ? -10.174 4.383 34.694 1.00 84.56 237 CYS A CA 1
ATOM 1849 C C . CYS A 1 237 ? -10.447 5.186 35.975 1.00 84.56 237 CYS A C 1
ATOM 1851 O O . CYS A 1 237 ? -10.949 4.636 36.952 1.00 84.56 237 CYS A O 1
ATOM 1853 N N . LEU A 1 238 ? -10.181 6.497 35.957 1.00 83.81 238 LEU A N 1
ATOM 1854 C CA . LEU A 1 238 ? -10.487 7.389 37.080 1.00 83.81 238 LEU A CA 1
ATOM 1855 C C . LEU A 1 238 ? -11.987 7.407 37.397 1.00 83.81 238 LEU A C 1
ATOM 1857 O O . LEU A 1 238 ? -12.359 7.267 38.556 1.00 83.81 238 LEU A O 1
ATOM 1861 N N . TYR A 1 239 ? -12.845 7.503 36.378 1.00 79.44 239 TYR A N 1
ATOM 1862 C CA . TYR A 1 239 ? -14.300 7.463 36.549 1.00 79.44 239 TYR A CA 1
ATOM 1863 C C . TYR A 1 239 ? -14.786 6.158 37.201 1.00 79.44 239 TYR A C 1
ATOM 1865 O O . TYR A 1 239 ? -15.553 6.198 38.162 1.00 79.44 239 TYR A O 1
ATOM 1873 N N . LEU A 1 240 ? -14.296 5.008 36.728 1.00 81.00 240 LEU A N 1
ATOM 1874 C CA . LEU A 1 240 ? -14.625 3.700 37.306 1.00 81.00 240 LEU A CA 1
ATOM 1875 C C . LEU A 1 240 ? -14.094 3.548 38.738 1.00 81.00 240 LEU A C 1
ATOM 1877 O O . LEU A 1 240 ? -14.750 2.937 39.579 1.00 81.00 240 LEU A O 1
ATOM 1881 N N . THR A 1 241 ? -12.928 4.126 39.032 1.00 78.62 241 THR A N 1
ATOM 1882 C CA . THR A 1 241 ? -12.323 4.088 40.372 1.00 78.62 241 THR A CA 1
ATOM 1883 C C . THR A 1 241 ? -13.146 4.916 41.357 1.00 78.62 241 THR A C 1
ATOM 1885 O O . THR A 1 241 ? -13.478 4.429 42.433 1.00 78.62 241 THR A O 1
ATOM 1888 N N . GLU A 1 242 ? -13.551 6.125 40.961 1.00 79.44 242 GLU A N 1
ATOM 1889 C CA . GLU A 1 242 ? -14.466 6.986 41.721 1.00 79.44 242 GLU A CA 1
ATOM 1890 C C . GLU A 1 242 ? -15.817 6.305 41.976 1.00 79.44 242 GLU A C 1
ATOM 1892 O O . GLU A 1 242 ? -16.317 6.318 43.101 1.00 79.44 242 GLU A O 1
ATOM 1897 N N . GLN A 1 243 ? -16.406 5.654 40.967 1.00 78.31 243 GLN A N 1
ATOM 1898 C CA . GLN A 1 243 ? -17.641 4.883 41.147 1.00 78.31 243 GLN A CA 1
ATOM 1899 C C . GLN A 1 243 ? -17.467 3.714 42.121 1.00 78.31 243 GLN A C 1
ATOM 1901 O O . GLN A 1 243 ? -18.308 3.530 43.000 1.00 78.31 243 GLN A O 1
ATOM 1906 N N . CYS A 1 244 ? -16.374 2.957 42.010 1.00 74.25 244 CYS A N 1
ATOM 1907 C CA . CYS A 1 244 ? -16.073 1.855 42.921 1.00 74.25 244 CYS A CA 1
ATOM 1908 C C . CYS A 1 244 ? -15.896 2.350 44.366 1.00 74.25 244 CYS A C 1
ATOM 1910 O O . CYS A 1 244 ? -16.476 1.784 45.292 1.00 74.25 244 CYS A O 1
ATOM 1912 N N . LEU A 1 245 ? -15.175 3.462 44.559 1.00 77.25 245 LEU A N 1
ATOM 1913 C CA . LEU A 1 245 ? -14.968 4.070 45.873 1.00 77.25 245 LEU A CA 1
ATOM 1914 C C . LEU A 1 245 ? -16.292 4.542 46.496 1.00 77.25 245 LEU A C 1
ATOM 1916 O O . LEU A 1 245 ? -16.538 4.309 47.679 1.00 77.25 245 LEU A O 1
ATOM 1920 N N . ARG A 1 246 ? -17.180 5.152 45.697 1.00 74.75 246 ARG A N 1
ATOM 1921 C CA . ARG A 1 246 ? -18.527 5.548 46.144 1.00 74.75 246 ARG A CA 1
ATOM 1922 C C . ARG A 1 246 ? -19.365 4.347 46.575 1.00 74.75 246 ARG A C 1
ATOM 1924 O O . ARG A 1 246 ? -20.022 4.426 47.610 1.00 74.75 246 ARG A O 1
ATOM 1931 N N . MET A 1 247 ? -19.318 3.239 45.833 1.00 69.75 247 MET A N 1
ATOM 1932 C CA . MET A 1 247 ? -20.014 2.007 46.225 1.00 69.75 247 MET A CA 1
ATOM 1933 C C . MET A 1 247 ? -19.439 1.401 47.512 1.00 69.75 247 MET A C 1
ATOM 1935 O O . MET A 1 247 ? -20.201 1.020 48.399 1.00 69.75 247 MET A O 1
ATOM 1939 N N . LEU A 1 248 ? -18.111 1.378 47.665 1.00 68.00 248 LEU A N 1
ATOM 1940 C CA . LEU A 1 248 ? -17.444 0.915 48.889 1.00 68.00 248 LEU A CA 1
ATOM 1941 C C . LEU A 1 248 ? -17.838 1.751 50.114 1.00 68.00 248 LEU A C 1
ATOM 1943 O O . LEU A 1 248 ? -18.117 1.198 51.177 1.00 68.00 248 LEU A O 1
ATOM 1947 N N . HIS A 1 249 ? -17.903 3.077 49.976 1.00 68.62 249 HIS A N 1
ATOM 1948 C CA . HIS A 1 249 ? -18.339 3.961 51.059 1.00 68.62 249 HIS A CA 1
ATOM 1949 C C . HIS A 1 249 ? -19.811 3.746 51.435 1.00 68.62 249 HIS A C 1
ATOM 1951 O O . HIS A 1 249 ? -20.128 3.721 52.624 1.00 68.62 249 HIS A O 1
ATOM 1957 N N . ALA A 1 250 ? -20.697 3.544 50.454 1.00 65.81 250 ALA A N 1
ATOM 1958 C CA . ALA A 1 250 ? -22.101 3.226 50.713 1.00 65.81 250 ALA A CA 1
ATOM 1959 C C . ALA A 1 250 ? -22.252 1.903 51.489 1.00 65.81 250 ALA A C 1
ATOM 1961 O O . ALA A 1 250 ? -22.959 1.862 52.493 1.00 65.81 250 ALA A O 1
ATOM 1962 N N . CYS A 1 251 ? -21.515 0.861 51.093 1.00 61.34 251 CYS A N 1
ATOM 1963 C CA . CYS A 1 251 ? -21.522 -0.439 51.767 1.00 61.34 251 CYS A CA 1
ATOM 1964 C C . CYS A 1 251 ? -21.005 -0.345 53.217 1.00 61.34 251 CYS A C 1
ATOM 1966 O O . CYS A 1 251 ? -21.649 -0.832 54.144 1.00 61.34 251 CYS A O 1
ATOM 1968 N N . ARG A 1 252 ? -19.902 0.384 53.442 1.00 64.50 252 ARG A N 1
ATOM 1969 C CA . ARG A 1 252 ? -19.331 0.589 54.786 1.00 64.50 252 ARG A CA 1
ATOM 1970 C C . ARG A 1 252 ? -20.252 1.385 55.716 1.00 64.50 252 ARG A C 1
ATOM 1972 O O . ARG A 1 252 ? -20.280 1.134 56.918 1.00 64.50 252 ARG A O 1
ATOM 1979 N N . SER A 1 253 ? -20.994 2.353 55.175 1.00 59.44 253 SER A N 1
ATOM 1980 C CA . SER A 1 253 ? -21.980 3.134 55.935 1.00 59.44 253 SER A CA 1
ATOM 1981 C C . SER A 1 253 ? -23.130 2.257 56.441 1.00 59.44 253 SER A C 1
ATOM 1983 O O . SER A 1 253 ? -23.579 2.420 57.577 1.00 59.44 253 SER A O 1
ATOM 1985 N N . GLU A 1 254 ? -23.576 1.292 55.633 1.00 57.12 254 GLU A N 1
ATOM 1986 C CA . GLU A 1 254 ? -24.615 0.335 56.028 1.00 57.12 254 GLU A CA 1
ATOM 1987 C C . GLU A 1 254 ? -24.139 -0.660 57.083 1.00 57.12 254 GLU A C 1
ATOM 1989 O O . GLU A 1 254 ? -24.863 -0.906 58.048 1.00 57.12 254 GLU A O 1
ATOM 1994 N N . GLU A 1 255 ? -22.907 -1.164 56.970 1.00 57.03 255 GLU A N 1
ATOM 1995 C CA . GLU A 1 255 ? -22.308 -2.007 58.013 1.00 57.03 255 GLU A CA 1
ATOM 1996 C C . GLU A 1 255 ? -22.171 -1.260 59.350 1.00 57.03 255 GLU A C 1
ATOM 1998 O O . GLU A 1 255 ? -22.469 -1.818 60.408 1.00 57.03 255 GLU A O 1
ATOM 2003 N N . LEU A 1 256 ? -21.777 0.020 59.324 1.00 55.91 256 LEU A N 1
ATOM 2004 C CA . LEU A 1 256 ? -21.646 0.833 60.536 1.00 55.91 256 LEU A CA 1
ATOM 2005 C C . LEU A 1 256 ? -23.010 1.132 61.185 1.00 55.91 256 LEU A C 1
ATOM 2007 O O . LEU A 1 256 ? -23.120 1.099 62.408 1.00 55.91 256 LEU A O 1
ATOM 2011 N N . HIS A 1 257 ? -24.062 1.368 60.391 1.00 48.88 257 HIS A N 1
ATOM 2012 C CA . HIS A 1 257 ? -25.433 1.500 60.906 1.00 48.88 257 HIS A CA 1
ATOM 2013 C C . HIS A 1 257 ? -25.945 0.199 61.543 1.00 48.88 257 HIS A C 1
ATOM 2015 O O . HIS A 1 257 ? -26.614 0.246 62.576 1.00 48.88 257 HIS A O 1
ATOM 2021 N N . ALA A 1 258 ? -25.601 -0.960 60.974 1.00 50.62 258 ALA A N 1
ATOM 2022 C CA . ALA A 1 258 ? -25.969 -2.260 61.530 1.00 50.62 258 ALA A CA 1
ATOM 2023 C C . ALA A 1 258 ? -25.276 -2.555 62.877 1.00 50.62 258 ALA A C 1
ATOM 2025 O O . ALA A 1 258 ? -25.865 -3.215 63.729 1.00 50.62 258 ALA A O 1
ATOM 2026 N N . LEU A 1 259 ? -24.064 -2.031 63.096 1.00 51.34 259 LEU A N 1
ATOM 2027 C CA . LEU A 1 259 ? -23.299 -2.165 64.346 1.00 51.34 259 LEU A CA 1
ATOM 2028 C C . LEU A 1 259 ? -23.840 -1.320 65.517 1.00 51.34 259 LEU A C 1
ATOM 2030 O O . LEU A 1 259 ? -23.582 -1.656 66.671 1.00 51.34 259 LEU A O 1
ATOM 2034 N N . ILE A 1 260 ? -24.587 -0.240 65.250 1.00 52.12 260 ILE A N 1
ATOM 2035 C CA . ILE A 1 260 ? -25.159 0.641 66.293 1.00 52.12 260 ILE A CA 1
ATOM 2036 C C . ILE A 1 260 ? -26.416 0.021 66.935 1.00 52.12 260 ILE A C 1
ATOM 2038 O O . ILE A 1 260 ? -26.759 0.331 68.078 1.00 52.12 260 ILE A O 1
ATOM 2042 N N . LEU A 1 261 ? -27.081 -0.909 66.246 1.00 45.34 261 LEU A N 1
ATOM 2043 C CA . LEU A 1 261 ? -28.129 -1.741 66.831 1.00 45.34 261 LEU A CA 1
ATOM 2044 C C . LEU A 1 261 ? -27.478 -2.858 67.656 1.00 45.34 261 LEU A C 1
ATOM 2046 O O . LEU A 1 261 ? -27.018 -3.863 67.119 1.00 45.34 261 LEU A O 1
ATOM 2050 N N . ALA A 1 262 ? -27.436 -2.670 68.977 1.00 45.31 262 ALA A N 1
ATOM 2051 C CA . ALA A 1 262 ? -26.947 -3.670 69.923 1.00 45.31 262 ALA A CA 1
ATOM 2052 C C . ALA A 1 262 ? -27.572 -5.059 69.659 1.00 45.31 262 ALA A C 1
ATOM 2054 O O . ALA A 1 262 ? -28.774 -5.142 69.371 1.00 45.31 262 ALA A O 1
ATOM 2055 N N . PRO A 1 263 ? -26.807 -6.161 69.790 1.00 43.22 263 PRO A N 1
ATOM 2056 C CA . PRO A 1 263 ? -27.356 -7.499 69.644 1.00 43.22 263 PRO A CA 1
ATOM 2057 C C . PRO A 1 263 ? -28.351 -7.729 70.782 1.00 43.22 263 PRO A C 1
ATOM 2059 O O . PRO A 1 263 ? -27.987 -7.834 71.953 1.00 43.22 263 PRO A O 1
ATOM 2062 N N . ARG A 1 264 ? -29.641 -7.760 70.441 1.00 41.69 264 ARG A N 1
ATOM 2063 C CA . ARG A 1 264 ? -30.679 -8.227 71.358 1.00 41.69 264 ARG A CA 1
ATOM 2064 C C . ARG A 1 264 ? -30.409 -9.711 71.620 1.00 41.69 264 ARG A C 1
ATOM 2066 O O . ARG A 1 264 ? -30.132 -10.443 70.674 1.00 41.69 264 ARG A O 1
ATOM 2073 N N . ALA A 1 265 ? -30.446 -10.083 72.899 1.00 44.84 265 ALA A N 1
ATOM 2074 C CA . ALA A 1 265 ? -30.134 -11.403 73.442 1.00 44.84 265 ALA A CA 1
ATOM 2075 C C . ALA A 1 265 ? -30.617 -12.568 72.568 1.00 44.84 265 ALA A C 1
ATOM 2077 O O . ALA A 1 265 ? -31.691 -12.469 71.974 1.00 44.84 265 ALA A O 1
ATOM 2078 N N . ASP A 1 266 ? -29.823 -13.646 72.561 1.00 44.34 266 ASP A N 1
ATOM 2079 C CA . ASP A 1 266 ? -30.034 -14.934 71.892 1.00 44.34 266 ASP A CA 1
ATOM 2080 C C . ASP A 1 266 ? -31.489 -15.422 71.968 1.00 44.34 266 ASP A C 1
ATOM 2082 O O . ASP A 1 266 ? -31.868 -16.261 72.786 1.00 44.34 266 ASP A O 1
ATOM 2086 N N . LEU A 1 267 ? -32.326 -14.917 71.066 1.00 50.38 267 LEU A N 1
ATOM 2087 C CA . LEU A 1 267 ? -33.530 -15.609 70.665 1.00 50.38 267 LEU A CA 1
ATOM 2088 C C . LEU A 1 267 ? -33.050 -16.746 69.772 1.00 50.38 267 LEU A C 1
ATOM 2090 O O . LEU A 1 267 ? -32.311 -16.515 68.814 1.00 50.38 267 LEU A O 1
ATOM 2094 N N . ALA A 1 268 ? -33.460 -17.977 70.064 1.00 50.25 268 ALA A N 1
ATOM 2095 C CA . ALA A 1 268 ? -33.322 -19.063 69.110 1.00 50.25 268 ALA A CA 1
ATOM 2096 C C . ALA A 1 268 ? -34.093 -18.670 67.837 1.00 50.25 268 ALA A C 1
ATOM 2098 O O . ALA A 1 268 ? -35.315 -18.785 67.781 1.00 50.25 268 ALA A O 1
ATOM 2099 N N . VAL A 1 269 ? -33.388 -18.121 66.845 1.00 60.59 269 VAL A N 1
ATOM 2100 C CA . VAL A 1 269 ? -33.984 -17.695 65.578 1.00 60.59 269 VAL A CA 1
ATOM 2101 C C . VAL A 1 269 ? -34.368 -18.957 64.813 1.00 60.59 269 VAL A C 1
ATOM 2103 O O . VAL A 1 269 ? -33.513 -19.636 64.245 1.00 60.59 269 VAL A O 1
ATOM 2106 N N . GLY A 1 270 ? -35.654 -19.303 64.855 1.00 65.62 270 GLY A N 1
ATOM 2107 C CA . GLY A 1 270 ? -36.256 -20.263 63.938 1.00 65.62 270 GLY A CA 1
ATOM 2108 C C . GLY A 1 270 ? -36.458 -19.615 62.570 1.00 65.62 270 GLY A C 1
ATOM 2109 O O . GLY A 1 270 ? -36.832 -18.446 62.487 1.00 65.62 270 GLY A O 1
ATOM 2110 N N . LEU A 1 271 ? -36.196 -20.363 61.498 1.00 73.00 271 LEU A N 1
ATOM 2111 C CA . LEU A 1 271 ? -36.571 -19.969 60.141 1.00 73.00 271 LEU A CA 1
ATOM 2112 C C . LEU A 1 271 ? -38.037 -20.360 59.933 1.00 73.00 271 LEU A C 1
ATOM 2114 O O . LEU A 1 271 ? -38.338 -21.546 59.828 1.00 73.00 271 LEU A O 1
ATOM 2118 N N . TYR A 1 272 ? -38.938 -19.381 59.907 1.00 79.00 272 TYR A N 1
ATOM 2119 C CA . TYR A 1 272 ? -40.359 -19.592 59.636 1.00 79.00 272 TYR A CA 1
ATOM 2120 C C . TYR A 1 272 ? -40.911 -18.471 58.751 1.00 79.00 272 TYR A C 1
ATOM 2122 O O . TYR A 1 272 ? -40.491 -17.319 58.866 1.00 79.00 272 TYR A O 1
ATOM 2130 N N . GLY A 1 273 ? -41.871 -18.809 57.887 1.00 84.06 273 GLY A N 1
ATOM 2131 C CA . GLY A 1 273 ? -42.567 -17.840 57.037 1.00 84.06 273 GLY A CA 1
ATOM 2132 C C . GLY A 1 273 ? -41.802 -17.457 55.769 1.00 84.06 273 GLY A C 1
ATOM 2133 O O . GLY A 1 273 ? -40.926 -18.191 55.315 1.00 84.06 273 GLY A O 1
ATOM 2134 N N . GLU A 1 274 ? -42.172 -16.320 55.182 1.00 87.94 274 GLU A N 1
ATOM 2135 C CA . GLU A 1 274 ? -41.604 -15.814 53.928 1.00 87.94 274 GLU A CA 1
ATOM 2136 C C . GLU A 1 274 ? -40.549 -14.731 54.189 1.00 87.94 274 GLU A C 1
ATOM 2138 O O . GLU A 1 274 ? -40.705 -13.871 55.058 1.00 87.94 274 GLU A O 1
ATOM 2143 N N . TRP A 1 275 ? -39.470 -14.754 53.412 1.00 84.62 275 TRP A N 1
ATOM 2144 C CA . TRP A 1 275 ? -38.411 -13.755 53.428 1.00 84.62 275 TRP A CA 1
ATOM 2145 C C . TRP A 1 275 ? -38.122 -13.283 52.010 1.00 84.62 275 TRP A C 1
ATOM 2147 O O . TRP A 1 275 ? -37.930 -14.093 51.109 1.00 84.62 275 TRP A O 1
ATOM 2157 N N . VAL A 1 276 ? -38.036 -11.971 51.814 1.00 85.44 276 VAL A N 1
ATOM 2158 C CA . VAL A 1 276 ? -37.733 -11.360 50.516 1.00 85.44 276 VAL A CA 1
ATOM 2159 C C . VAL A 1 276 ? -36.518 -10.452 50.665 1.00 85.44 276 VAL A C 1
ATOM 2161 O O . VAL A 1 276 ? -36.437 -9.680 51.628 1.00 85.44 276 VAL A O 1
ATOM 2164 N N . SER A 1 277 ? -35.591 -10.510 49.706 1.00 84.31 277 SER A N 1
ATOM 2165 C CA . SER A 1 277 ? -34.470 -9.575 49.612 1.00 84.31 277 SER A CA 1
ATOM 2166 C C . SER A 1 277 ? -35.011 -8.147 49.595 1.00 84.31 277 SER A C 1
ATOM 2168 O O . SER A 1 277 ? -35.754 -7.751 48.701 1.00 84.31 277 SER A O 1
ATOM 2170 N N . GLN A 1 278 ? -34.611 -7.344 50.578 1.00 79.25 278 GLN A N 1
ATOM 2171 C CA . GLN A 1 278 ? -35.038 -5.943 50.664 1.00 79.25 278 GLN A CA 1
ATOM 2172 C C . GLN A 1 278 ? -34.332 -5.039 49.644 1.00 79.25 278 GLN A C 1
ATOM 2174 O O . GLN A 1 278 ? -34.713 -3.883 49.469 1.00 79.25 278 GLN A O 1
ATOM 2179 N N . ARG A 1 279 ? -33.262 -5.537 49.015 1.00 79.69 279 ARG A N 1
ATOM 2180 C CA . ARG A 1 279 ? -32.384 -4.801 48.104 1.00 79.69 279 ARG A CA 1
ATOM 2181 C C . ARG A 1 279 ? -31.904 -5.715 46.983 1.00 79.69 279 ARG A C 1
ATOM 2183 O O . ARG A 1 279 ? -31.877 -6.932 47.139 1.00 79.69 279 ARG A O 1
ATOM 2190 N N . CYS A 1 280 ? -31.511 -5.094 45.878 1.00 81.00 280 CYS A N 1
ATOM 2191 C CA . CYS A 1 280 ? -30.932 -5.751 44.714 1.00 81.00 280 CYS A CA 1
ATOM 2192 C C . CYS A 1 280 ? -29.485 -6.174 45.036 1.00 81.00 280 CYS A C 1
ATOM 2194 O O . CYS A 1 280 ? -28.634 -5.328 45.316 1.00 81.00 280 CYS A O 1
ATOM 2196 N N . GLU A 1 281 ? -29.212 -7.477 45.064 1.00 82.62 281 GLU A N 1
ATOM 2197 C CA . GLU A 1 281 ? -27.895 -8.037 45.378 1.00 82.62 281 GLU A CA 1
ATOM 2198 C C . GLU A 1 281 ? -27.006 -8.073 44.128 1.00 82.62 281 GLU A C 1
ATOM 2200 O O . GLU A 1 281 ? -27.461 -8.423 43.038 1.00 82.62 281 GLU A O 1
ATOM 2205 N N . VAL A 1 282 ? -25.719 -7.743 44.284 1.00 81.81 282 VAL A N 1
ATOM 2206 C CA . VAL A 1 282 ? -24.733 -7.770 43.191 1.00 81.81 282 VAL A CA 1
ATOM 2207 C C . VAL A 1 282 ? -23.961 -9.087 43.226 1.00 81.81 282 VAL A C 1
ATOM 2209 O O . VAL A 1 282 ? -23.356 -9.434 44.244 1.00 81.81 282 VAL A O 1
ATOM 2212 N N . ARG A 1 283 ? -23.942 -9.817 42.107 1.00 73.25 283 ARG A N 1
ATOM 2213 C CA . ARG A 1 283 ? -23.155 -11.047 41.931 1.00 73.25 283 ARG A CA 1
ATOM 2214 C C . ARG A 1 283 ? -21.946 -10.814 41.006 1.00 73.25 283 ARG A C 1
ATOM 2216 O O . ARG A 1 283 ? -21.937 -9.857 40.227 1.00 73.25 283 ARG A O 1
ATOM 2223 N N . PRO A 1 284 ? -20.906 -11.671 41.077 1.00 60.47 284 PRO A N 1
ATOM 2224 C CA . PRO A 1 284 ? -19.854 -11.714 40.058 1.00 60.47 284 PRO A CA 1
ATOM 2225 C C . PRO A 1 284 ? -20.464 -11.842 38.648 1.00 60.47 284 PRO A C 1
ATOM 2227 O O . PRO A 1 284 ? -21.522 -12.441 38.504 1.00 60.47 284 PRO A O 1
ATOM 2230 N N . GLU A 1 285 ? -19.803 -11.279 37.630 1.00 61.38 285 GLU A N 1
ATOM 2231 C CA . GLU A 1 285 ? -20.277 -11.211 36.226 1.00 61.38 285 GLU A CA 1
ATOM 2232 C C . GLU A 1 285 ? -21.403 -10.203 35.911 1.00 61.38 285 GLU A C 1
ATOM 2234 O O . GLU A 1 285 ? -22.044 -10.295 34.870 1.00 61.38 285 GLU A O 1
ATOM 2239 N N . VAL A 1 286 ? -21.585 -9.162 36.737 1.00 59.09 286 VAL A N 1
ATOM 2240 C CA . VAL A 1 286 ? -22.525 -8.045 36.457 1.00 59.09 286 VAL A CA 1
ATOM 2241 C C . VAL A 1 286 ? -23.994 -8.507 36.382 1.00 59.09 286 VAL A C 1
ATOM 2243 O O . VAL A 1 286 ? -24.814 -7.924 35.679 1.00 59.09 286 VAL A O 1
ATOM 2246 N N . LEU A 1 287 ? -24.335 -9.558 37.131 1.00 68.62 287 LEU A N 1
ATOM 2247 C CA . LEU A 1 287 ? -25.708 -10.028 37.312 1.00 68.62 287 LEU A CA 1
ATOM 2248 C C . LEU A 1 287 ? -26.280 -9.477 38.623 1.00 68.62 287 LEU A C 1
ATOM 2250 O O . LEU A 1 287 ? -25.617 -9.505 39.667 1.00 68.62 287 LEU A O 1
ATOM 2254 N N . PHE A 1 288 ? -27.519 -8.996 38.566 1.00 85.25 288 PHE A N 1
ATOM 2255 C CA . PHE A 1 288 ? -28.257 -8.475 39.715 1.00 85.25 288 PHE A CA 1
ATOM 2256 C C . PHE A 1 288 ? -29.350 -9.456 40.130 1.00 85.25 288 PHE A C 1
ATOM 2258 O O . PHE A 1 288 ? -29.931 -10.112 39.269 1.00 85.25 288 PHE A O 1
ATOM 2265 N N . LEU A 1 289 ? -29.619 -9.591 41.428 1.00 86.38 289 LEU A N 1
ATOM 2266 C CA . LEU A 1 289 ? -30.480 -10.653 41.953 1.00 86.38 289 LEU A CA 1
ATOM 2267 C C . LEU A 1 289 ? -31.399 -10.165 43.081 1.00 86.38 289 LEU A C 1
ATOM 2269 O O . LEU A 1 289 ? -30.967 -9.429 43.966 1.00 86.38 289 LEU A O 1
ATOM 2273 N N . THR A 1 290 ? -32.639 -10.655 43.106 1.00 88.19 290 THR A N 1
ATOM 2274 C CA . THR A 1 290 ? -33.490 -10.664 44.308 1.00 88.19 290 THR A CA 1
ATOM 2275 C C . THR A 1 290 ? -33.892 -12.095 44.657 1.00 88.19 290 THR A C 1
ATOM 2277 O O . THR A 1 290 ? -34.125 -12.923 43.773 1.00 88.19 290 THR A O 1
ATOM 2280 N N . CYS A 1 291 ? -33.953 -12.407 45.951 1.00 89.81 291 CYS A N 1
ATOM 2281 C CA . CYS A 1 291 ? -34.324 -13.728 46.446 1.00 89.81 291 CYS A CA 1
ATOM 2282 C C . CYS A 1 291 ? -35.648 -13.657 47.217 1.00 89.81 291 CYS A C 1
ATOM 2284 O O . CYS A 1 291 ? -35.877 -12.731 47.992 1.00 89.81 291 CYS A O 1
ATOM 2286 N N . HIS A 1 292 ? -36.502 -14.660 47.042 1.00 91.06 292 HIS A N 1
ATOM 2287 C CA . HIS A 1 292 ? -37.713 -14.871 47.829 1.00 91.06 292 HIS A CA 1
ATOM 2288 C C . HIS A 1 292 ? -37.702 -16.297 48.378 1.00 91.06 292 HIS A C 1
ATOM 2290 O O . HIS A 1 292 ? -37.762 -17.246 47.601 1.00 91.06 292 HIS A O 1
ATOM 2296 N N . PHE A 1 293 ? -37.604 -16.443 49.697 1.00 89.12 293 PHE A N 1
ATOM 2297 C CA . PHE A 1 293 ? -37.571 -17.722 50.395 1.00 89.12 293 PHE A CA 1
ATOM 2298 C C . PHE A 1 293 ? -38.838 -17.958 51.205 1.00 89.12 293 PHE A C 1
ATOM 2300 O O . PHE A 1 293 ? -39.345 -17.046 51.849 1.00 89.12 293 PHE A O 1
ATOM 2307 N N . ILE A 1 294 ? -39.287 -19.206 51.242 1.00 88.38 294 ILE A N 1
ATOM 2308 C CA . ILE A 1 294 ? -40.401 -19.676 52.061 1.00 88.38 294 ILE A CA 1
ATOM 2309 C C . ILE A 1 294 ? -39.874 -20.800 52.951 1.00 88.38 294 ILE A C 1
ATOM 2311 O O . ILE A 1 294 ? -39.343 -21.795 52.453 1.00 88.38 294 ILE A O 1
ATOM 2315 N N . PHE A 1 295 ? -39.999 -20.644 54.268 1.00 87.75 295 PHE A N 1
ATOM 2316 C CA . PHE A 1 295 ? -39.532 -21.608 55.262 1.00 87.75 295 PHE A CA 1
ATOM 2317 C C . PHE A 1 295 ? -40.705 -22.312 55.939 1.00 87.75 295 PHE A C 1
ATOM 2319 O O . PHE A 1 295 ? -41.576 -21.684 56.547 1.00 87.75 295 PHE A O 1
ATOM 2326 N N . HIS A 1 296 ? -40.688 -23.641 55.876 1.00 85.62 296 HIS A N 1
ATOM 2327 C CA . HIS A 1 296 ? -41.691 -24.504 56.484 1.00 85.62 296 HIS A CA 1
ATOM 2328 C C . HIS A 1 296 ? -41.109 -25.198 57.717 1.00 85.62 296 HIS A C 1
ATOM 2330 O O . HIS A 1 296 ? -40.342 -26.159 57.602 1.00 85.62 296 HIS A O 1
ATOM 2336 N N . ASP A 1 297 ? -41.523 -24.731 58.894 1.00 75.88 297 ASP A N 1
ATOM 2337 C CA . ASP A 1 297 ? -40.992 -25.195 60.180 1.00 75.88 297 ASP A CA 1
ATOM 2338 C C . ASP A 1 297 ? -41.302 -26.682 60.440 1.00 75.88 297 ASP A C 1
ATOM 2340 O O . ASP A 1 297 ? -40.435 -27.441 60.863 1.00 75.88 297 ASP A O 1
ATOM 2344 N N . ASN A 1 298 ? -42.496 -27.144 60.044 1.00 77.00 298 ASN A N 1
ATOM 2345 C CA . ASN A 1 298 ? -42.981 -28.507 60.304 1.00 77.00 298 ASN A CA 1
ATOM 2346 C C . ASN A 1 298 ? -42.087 -29.628 59.732 1.00 77.00 298 ASN A C 1
ATOM 2348 O O . ASN A 1 298 ? -42.084 -30.728 60.275 1.00 77.00 298 ASN A O 1
ATOM 2352 N N . ASN A 1 299 ? -41.357 -29.372 58.637 1.00 80.19 299 ASN A N 1
ATOM 2353 C CA . ASN A 1 299 ? -40.527 -30.370 57.942 1.00 80.19 299 ASN A CA 1
ATOM 2354 C C . ASN A 1 299 ? -39.065 -29.927 57.738 1.00 80.19 299 ASN A C 1
ATOM 2356 O O . ASN A 1 299 ? -38.308 -30.623 57.052 1.00 80.19 299 ASN A O 1
ATOM 2360 N N . HIS A 1 300 ? -38.665 -28.777 58.296 1.00 84.62 300 HIS A N 1
ATOM 2361 C CA . HIS A 1 300 ? -37.383 -28.116 58.017 1.00 84.62 300 HIS A CA 1
ATOM 2362 C C . HIS A 1 300 ? -37.074 -28.023 56.514 1.00 84.62 300 HIS A C 1
ATOM 2364 O O . HIS A 1 300 ? -35.953 -28.266 56.055 1.00 84.62 300 HIS A O 1
ATOM 2370 N N . THR A 1 301 ? -38.102 -27.718 55.727 1.00 86.56 301 THR A N 1
ATOM 2371 C CA . THR A 1 301 ? -38.009 -27.555 54.275 1.00 86.56 301 THR A CA 1
ATOM 2372 C C . THR A 1 301 ? -38.069 -26.089 53.906 1.00 86.56 301 THR A C 1
ATOM 2374 O O . THR A 1 301 ? -38.697 -25.287 54.595 1.00 86.56 301 THR A O 1
ATOM 2377 N N . TRP A 1 302 ? -37.426 -25.749 52.800 1.00 88.94 302 TRP A N 1
ATOM 2378 C CA . TRP A 1 302 ? -37.439 -24.401 52.265 1.00 88.94 302 TRP A CA 1
ATOM 2379 C C . TRP A 1 302 ? -37.648 -24.423 50.756 1.00 88.94 302 TRP A C 1
ATOM 2381 O O . TRP A 1 302 ? -37.275 -25.386 50.077 1.00 88.94 302 TRP A O 1
ATOM 2391 N N . GLU A 1 303 ? -38.224 -23.343 50.254 1.00 90.44 303 GLU A N 1
ATOM 2392 C CA . GLU A 1 303 ? -38.373 -23.055 48.832 1.00 90.44 303 GLU A CA 1
ATOM 2393 C C . GLU A 1 303 ? -37.796 -21.671 48.550 1.00 90.44 303 GLU A C 1
ATOM 2395 O O . GLU A 1 303 ? -37.889 -20.784 49.396 1.00 90.44 303 GLU A O 1
ATOM 2400 N N . GLY A 1 304 ? -37.150 -21.488 47.404 1.00 90.31 304 GLY A N 1
ATOM 2401 C CA . GLY A 1 304 ? -36.485 -20.244 47.045 1.00 90.31 304 GLY A CA 1
ATOM 2402 C C . GLY A 1 304 ? -36.633 -19.909 45.575 1.00 90.31 304 GLY A C 1
ATOM 2403 O O . GLY A 1 304 ? -36.331 -20.721 44.702 1.00 90.31 304 GLY A O 1
ATOM 2404 N N . HIS A 1 305 ? -37.060 -18.682 45.314 1.00 90.56 305 HIS A N 1
ATOM 2405 C CA . HIS A 1 305 ? -37.129 -18.083 43.993 1.00 90.56 305 HIS A CA 1
ATOM 2406 C C . HIS A 1 305 ? -36.042 -17.020 43.862 1.00 90.56 305 HIS A C 1
ATOM 2408 O O . HIS A 1 305 ? -35.982 -16.079 44.653 1.00 90.56 305 HIS A O 1
ATOM 2414 N N . TYR A 1 306 ? -35.203 -17.161 42.844 1.00 89.75 306 TYR A N 1
ATOM 2415 C CA . TYR A 1 306 ? -34.093 -16.268 42.537 1.00 89.75 306 TYR A CA 1
ATOM 2416 C C . TYR A 1 306 ? -34.397 -15.535 41.233 1.00 89.75 306 TYR A C 1
ATOM 2418 O O . TYR A 1 306 ? -34.383 -16.150 40.167 1.00 89.75 306 TYR A O 1
ATOM 2426 N N . TYR A 1 307 ? -34.663 -14.235 41.289 1.00 88.75 307 TYR A N 1
ATOM 2427 C CA . TYR A 1 307 ? -34.949 -13.414 40.113 1.00 88.75 307 TYR A CA 1
ATOM 2428 C C . TYR A 1 307 ? -33.695 -12.653 39.698 1.00 88.75 307 TYR A C 1
ATOM 2430 O O . TYR A 1 307 ? -33.178 -11.861 40.481 1.00 88.75 307 TYR A O 1
ATOM 2438 N N . HIS A 1 308 ? -33.204 -12.890 38.482 1.00 89.00 308 HIS A N 1
ATOM 2439 C CA . HIS A 1 308 ? -32.029 -12.212 37.939 1.00 89.00 308 HIS A CA 1
ATOM 2440 C C . HIS A 1 308 ? -32.436 -11.035 37.055 1.00 89.00 308 HIS A C 1
ATOM 2442 O O . HIS A 1 308 ? -33.429 -11.109 36.329 1.00 89.00 308 HIS A O 1
ATOM 2448 N N . TYR A 1 309 ? -31.638 -9.972 37.081 1.00 85.81 309 TYR A N 1
ATOM 2449 C CA . TYR A 1 309 ? -31.887 -8.712 36.391 1.00 85.81 309 TYR A CA 1
ATOM 2450 C C . TYR A 1 309 ? -30.632 -8.217 35.668 1.00 85.81 309 TYR A C 1
ATOM 2452 O O . TYR A 1 309 ? -29.504 -8.500 36.080 1.00 85.81 309 TYR A O 1
ATOM 2460 N N . SER A 1 310 ? -30.841 -7.446 34.599 1.00 82.44 310 SER A N 1
ATOM 2461 C CA . SER A 1 310 ? -29.767 -6.856 33.786 1.00 82.44 310 SER A CA 1
ATOM 2462 C C . SER A 1 310 ? -29.295 -5.486 34.284 1.00 82.44 310 SER A C 1
ATOM 2464 O O . SER A 1 310 ? -28.310 -4.947 33.782 1.00 82.44 310 SER A O 1
ATOM 2466 N N . ASP A 1 311 ? -30.018 -4.892 35.232 1.00 79.06 311 ASP A N 1
ATOM 2467 C CA . ASP A 1 311 ? -29.820 -3.528 35.710 1.00 79.06 311 ASP A CA 1
ATOM 2468 C C . ASP A 1 311 ? -29.704 -3.460 37.247 1.00 79.06 311 ASP A C 1
ATOM 2470 O O . ASP A 1 311 ? -30.293 -4.278 37.959 1.00 79.06 311 ASP A O 1
ATOM 2474 N N . PRO A 1 312 ? -28.978 -2.461 37.783 1.00 76.31 312 PRO A N 1
ATOM 2475 C CA . PRO A 1 312 ? -28.666 -2.363 39.210 1.00 76.31 312 PRO A CA 1
ATOM 2476 C C . PRO A 1 312 ? -29.847 -2.000 40.110 1.00 76.31 312 PRO A C 1
ATOM 2478 O O . PRO A 1 312 ? -29.698 -2.009 41.332 1.00 76.31 312 PRO A O 1
ATOM 2481 N N . ILE A 1 313 ? -30.999 -1.650 39.535 1.00 80.31 313 ILE A N 1
ATOM 2482 C CA . ILE A 1 313 ? -32.218 -1.325 40.283 1.00 80.31 313 ILE A CA 1
ATOM 2483 C C . ILE A 1 313 ? -33.245 -2.464 40.230 1.00 80.31 313 ILE A C 1
ATOM 2485 O O . ILE A 1 313 ? -34.342 -2.304 40.761 1.00 80.31 313 ILE A O 1
ATOM 2489 N N . CYS A 1 314 ? -32.874 -3.621 39.663 1.00 81.88 314 CYS A N 1
ATOM 2490 C CA . CYS A 1 314 ? -33.714 -4.810 39.553 1.00 81.88 314 CYS A CA 1
ATOM 2491 C C . CYS A 1 314 ? -35.073 -4.522 38.875 1.00 81.88 314 CYS A C 1
ATOM 2493 O O . CYS A 1 314 ? -36.126 -4.970 39.333 1.00 81.88 314 CYS A O 1
ATOM 2495 N N . GLN A 1 315 ? -35.060 -3.758 37.777 1.00 84.44 315 GLN A N 1
ATOM 2496 C CA . GLN A 1 315 ? -36.262 -3.382 37.027 1.00 84.44 315 GLN A CA 1
ATOM 2497 C C . GLN A 1 315 ? -36.501 -4.264 35.790 1.00 84.44 315 GLN A C 1
ATOM 2499 O O . GLN A 1 315 ? -37.646 -4.567 35.453 1.00 84.44 315 GLN A O 1
ATOM 2504 N N . HIS A 1 316 ? -35.438 -4.704 35.120 1.00 83.94 316 HIS A N 1
ATOM 2505 C CA . HIS A 1 316 ? -35.467 -5.502 33.898 1.00 83.94 316 HIS A CA 1
ATOM 2506 C C . HIS A 1 316 ? -35.058 -6.949 34.186 1.00 83.94 316 HIS A C 1
ATOM 2508 O O . HIS A 1 316 ? -33.875 -7.295 34.236 1.00 83.94 316 HIS A O 1
ATOM 2514 N N . SER A 1 317 ? -36.059 -7.812 34.376 1.00 84.50 317 SER A N 1
ATOM 2515 C CA . SER A 1 317 ? -35.856 -9.239 34.640 1.00 84.50 317 SER A CA 1
ATOM 2516 C C . SER A 1 317 ? -35.234 -9.953 33.441 1.00 84.50 317 SER A C 1
ATOM 2518 O O . SER A 1 317 ? -35.696 -9.788 32.313 1.00 84.50 317 SER A O 1
ATOM 2520 N N . THR A 1 318 ? -34.234 -10.793 33.689 1.00 85.81 318 THR A N 1
ATOM 2521 C CA . THR A 1 318 ? -33.570 -11.622 32.674 1.00 85.81 318 THR A CA 1
ATOM 2522 C C . THR A 1 318 ? -34.075 -13.062 32.723 1.00 85.81 318 THR A C 1
ATOM 2524 O O . THR A 1 318 ? -34.638 -13.553 31.750 1.00 85.81 318 THR A O 1
ATOM 2527 N N . PHE A 1 319 ? -33.900 -13.739 33.858 1.00 87.19 319 PHE A N 1
ATOM 2528 C CA . PHE A 1 319 ? -34.363 -15.111 34.076 1.00 87.19 319 PHE A CA 1
ATOM 2529 C C . PHE A 1 319 ? -34.598 -15.355 35.568 1.00 87.19 319 PHE A C 1
ATOM 2531 O O . PHE A 1 319 ? -34.089 -14.618 36.415 1.00 87.19 319 PHE A O 1
ATOM 2538 N N . SER A 1 320 ? -35.363 -16.389 35.905 1.00 88.06 320 SER A N 1
ATOM 2539 C CA . SER A 1 320 ? -35.571 -16.817 37.286 1.00 88.06 320 SER A CA 1
ATOM 2540 C C . SER A 1 320 ? -35.158 -18.270 37.474 1.00 88.06 320 SER A C 1
ATOM 2542 O O . SER A 1 320 ? -35.246 -19.071 36.549 1.00 88.06 320 SER A O 1
ATOM 2544 N N . ILE A 1 321 ? -34.678 -18.586 38.674 1.00 88.81 321 ILE A N 1
ATOM 2545 C CA . ILE A 1 321 ? -34.325 -19.944 39.091 1.00 88.81 321 ILE A CA 1
ATOM 2546 C C . ILE A 1 321 ? -35.174 -20.290 40.306 1.00 88.81 321 ILE A C 1
ATOM 2548 O O . ILE A 1 321 ? -35.335 -19.462 41.208 1.00 88.81 321 ILE A O 1
ATOM 2552 N N . TYR A 1 322 ? -35.695 -21.510 40.348 1.00 88.81 322 TYR A N 1
ATOM 2553 C CA . TYR A 1 322 ? -36.389 -22.038 41.515 1.00 88.81 322 TYR A CA 1
ATOM 2554 C C . TYR A 1 322 ? -35.600 -23.191 42.130 1.00 88.81 322 TYR A C 1
ATOM 2556 O O . TYR A 1 322 ? -35.215 -24.137 41.440 1.00 88.81 322 TYR A O 1
ATOM 2564 N N . ALA A 1 323 ? -35.400 -23.141 43.443 1.00 88.19 323 ALA A N 1
ATOM 2565 C CA . ALA A 1 323 ? -34.784 -24.216 44.206 1.00 88.19 323 ALA A CA 1
ATOM 2566 C C . ALA A 1 323 ? -35.641 -24.581 45.414 1.00 88.19 323 ALA A C 1
ATOM 2568 O O . ALA A 1 323 ? -36.320 -23.740 46.001 1.00 88.19 323 ALA A O 1
ATOM 2569 N N . ARG A 1 324 ? -35.585 -25.851 45.811 1.00 89.75 324 ARG A N 1
ATOM 2570 C CA . ARG A 1 324 ? -36.175 -26.304 47.069 1.00 89.75 324 ARG A CA 1
ATOM 2571 C C . ARG A 1 324 ? -35.326 -27.371 47.734 1.00 89.75 324 ARG A C 1
ATOM 2573 O O . ARG A 1 324 ? -34.722 -28.230 47.077 1.00 89.75 324 ARG A O 1
ATOM 2580 N N . GLY A 1 325 ? -35.327 -27.329 49.057 1.00 88.94 325 GLY A N 1
ATOM 2581 C CA . GLY A 1 325 ? -34.362 -28.052 49.862 1.00 88.94 325 GLY A CA 1
ATOM 2582 C C . GLY A 1 325 ? -34.840 -28.343 51.278 1.00 88.94 325 GLY A C 1
ATOM 2583 O O . GLY A 1 325 ? -35.970 -28.044 51.673 1.00 88.94 325 GLY A O 1
ATOM 2584 N N . ARG A 1 326 ? -33.965 -28.987 52.047 1.00 86.75 326 ARG A N 1
ATOM 2585 C CA . ARG A 1 326 ? -34.054 -29.027 53.509 1.00 86.75 326 ARG A CA 1
ATOM 2586 C C . ARG A 1 326 ? -32.984 -28.136 54.100 1.00 86.75 326 ARG A C 1
ATOM 2588 O O . ARG A 1 326 ? -31.908 -27.999 53.524 1.00 86.75 326 ARG A O 1
ATOM 2595 N N . TYR A 1 327 ? -33.275 -27.550 55.248 1.00 85.75 327 TYR A N 1
ATOM 2596 C CA . TYR A 1 327 ? -32.292 -26.812 56.022 1.00 85.75 327 TYR A CA 1
ATOM 2597 C C . TYR A 1 327 ? -32.035 -27.518 57.349 1.00 85.75 327 TYR A C 1
ATOM 2599 O O . TYR A 1 327 ? -32.900 -28.181 57.913 1.00 85.75 327 TYR A O 1
ATOM 2607 N N . SER A 1 328 ? -30.812 -27.399 57.844 1.00 80.81 328 SER A N 1
ATOM 2608 C CA . SER A 1 328 ? -30.411 -27.899 59.155 1.00 80.81 328 SER A CA 1
ATOM 2609 C C . SER A 1 328 ? -29.570 -26.848 59.856 1.00 80.81 328 SER A C 1
ATOM 2611 O O . SER A 1 328 ? -28.773 -26.163 59.214 1.00 80.81 328 SER A O 1
ATOM 2613 N N . ARG A 1 329 ? -29.734 -26.717 61.171 1.00 77.00 329 ARG A N 1
ATOM 2614 C CA . ARG A 1 329 ? -28.926 -25.800 61.974 1.00 77.00 329 ARG A CA 1
ATOM 2615 C C . ARG A 1 329 ? -27.474 -26.291 62.004 1.00 77.00 329 ARG A C 1
ATOM 2617 O O . ARG A 1 329 ? -27.221 -27.440 62.352 1.00 77.00 329 ARG A O 1
ATOM 2624 N N . GLY A 1 330 ? -26.550 -25.440 61.579 1.00 71.88 330 GLY A N 1
ATOM 2625 C CA . GLY A 1 330 ? -25.110 -25.680 61.564 1.00 71.88 330 GLY A CA 1
ATOM 2626 C C . GLY A 1 330 ? -24.409 -25.130 62.809 1.00 71.88 330 GLY A C 1
ATOM 2627 O O . GLY A 1 330 ? -25.027 -24.917 63.852 1.00 71.88 330 GLY A O 1
ATOM 2628 N N . LEU A 1 331 ? -23.095 -24.927 62.694 1.00 73.56 331 LEU A N 1
ATOM 2629 C CA . LEU A 1 331 ? -22.229 -24.410 63.760 1.00 73.56 331 LEU A CA 1
ATOM 2630 C C . LEU A 1 331 ? -22.382 -22.888 63.941 1.00 73.56 331 LEU A C 1
ATOM 2632 O O . LEU A 1 331 ? -23.006 -22.194 63.135 1.00 73.56 331 LEU A O 1
ATOM 2636 N N . HIS A 1 332 ? -21.800 -22.357 65.018 1.00 68.81 332 HIS A N 1
ATOM 2637 C CA . HIS A 1 332 ? -21.702 -20.912 65.222 1.00 68.81 332 HIS A CA 1
ATOM 2638 C C . HIS A 1 332 ? -20.881 -20.251 64.110 1.00 68.81 332 HIS A C 1
ATOM 2640 O O . HIS A 1 332 ? -19.839 -20.770 63.707 1.00 68.81 332 HIS A O 1
ATOM 2646 N N . SER A 1 333 ? -21.358 -19.104 63.622 1.00 63.75 333 SER A N 1
ATOM 2647 C CA . SER A 1 333 ? -20.710 -18.391 62.526 1.00 63.75 333 SER A CA 1
ATOM 2648 C C . SER A 1 333 ? -19.373 -17.817 62.976 1.00 63.75 333 SER A C 1
ATOM 2650 O O . SER A 1 333 ? -19.289 -17.091 63.965 1.00 63.75 333 SER A O 1
ATOM 2652 N N . THR A 1 334 ? -18.327 -18.100 62.204 1.00 63.94 334 THR A N 1
ATOM 2653 C CA . THR A 1 334 ? -16.998 -17.497 62.381 1.00 63.94 334 THR A CA 1
ATOM 2654 C C . THR A 1 334 ? -16.910 -16.096 61.775 1.00 63.94 334 THR A C 1
ATOM 2656 O O . THR A 1 334 ? -15.973 -15.360 62.074 1.00 63.94 334 THR A O 1
ATOM 2659 N N . ARG A 1 335 ? -17.883 -15.712 60.934 1.00 56.28 335 ARG A N 1
ATOM 2660 C CA . ARG A 1 335 ? -17.936 -14.407 60.254 1.00 56.28 335 ARG A CA 1
ATOM 2661 C C . ARG A 1 335 ? -18.764 -13.369 61.005 1.00 56.28 335 ARG A C 1
ATOM 2663 O O . ARG A 1 335 ? -18.474 -12.183 60.894 1.00 56.28 335 ARG A O 1
ATOM 2670 N N . VAL A 1 336 ? -19.776 -13.794 61.766 1.00 56.97 336 VAL A N 1
ATOM 2671 C CA . VAL A 1 336 ? -20.661 -12.896 62.524 1.00 56.97 336 VAL A CA 1
ATOM 2672 C C . VAL A 1 336 ? -20.779 -13.387 63.967 1.00 56.97 336 VAL A C 1
ATOM 2674 O O . VAL A 1 336 ? -21.403 -14.419 64.223 1.00 56.97 336 VAL A O 1
ATOM 2677 N N . MET A 1 337 ? -20.196 -12.638 64.912 1.00 50.25 337 MET A N 1
ATOM 2678 C CA . MET A 1 337 ? -20.267 -12.959 66.345 1.00 50.25 337 MET A CA 1
ATOM 2679 C C . MET A 1 337 ? -21.723 -13.131 66.806 1.00 50.25 337 MET A C 1
ATOM 2681 O O . MET A 1 337 ? -22.580 -12.302 66.505 1.00 50.25 337 MET A O 1
ATOM 2685 N N . GLY A 1 338 ? -21.992 -14.208 67.551 1.00 61.06 338 GLY A N 1
ATOM 2686 C CA . GLY A 1 338 ? -23.309 -14.488 68.136 1.00 61.06 338 GLY A CA 1
ATOM 2687 C C . GLY A 1 338 ? -24.346 -15.087 67.178 1.00 61.06 338 GLY A C 1
ATOM 2688 O O . GLY A 1 338 ? -25.490 -15.278 67.573 1.00 61.06 338 GLY A O 1
ATOM 2689 N N . ARG A 1 339 ? -23.998 -15.411 65.922 1.00 62.31 339 ARG A N 1
ATOM 2690 C CA . ARG A 1 339 ? -24.947 -16.031 64.975 1.00 62.31 339 ARG A CA 1
ATOM 2691 C C . ARG A 1 339 ? -24.710 -17.523 64.768 1.00 62.31 339 ARG A C 1
ATOM 2693 O O . ARG A 1 339 ? -23.615 -18.035 64.982 1.00 62.31 339 ARG A O 1
ATOM 2700 N N . THR A 1 340 ? -25.763 -18.231 64.358 1.00 69.12 340 THR A N 1
ATOM 2701 C CA . THR A 1 340 ? -25.700 -19.638 63.931 1.00 69.12 340 THR A CA 1
ATOM 2702 C C . THR A 1 340 ? -25.826 -19.714 62.413 1.00 69.12 340 THR A C 1
ATOM 2704 O O . THR A 1 340 ? -26.690 -19.047 61.844 1.00 69.12 340 THR A O 1
ATOM 2707 N N . GLU A 1 341 ? -24.992 -20.515 61.758 1.00 76.50 341 GLU A N 1
ATOM 2708 C CA . GLU A 1 341 ? -25.109 -20.769 60.320 1.00 76.50 341 GLU A CA 1
ATOM 2709 C C . GLU A 1 341 ? -26.124 -21.883 60.070 1.00 76.50 341 GLU A C 1
ATOM 2711 O O . GLU A 1 341 ? -26.158 -22.871 60.798 1.00 76.50 341 GLU A O 1
ATOM 2716 N N . PHE A 1 342 ? -26.962 -21.741 59.045 1.00 75.44 342 PHE A N 1
ATOM 2717 C CA . PHE A 1 342 ? -27.851 -22.808 58.588 1.00 75.44 342 PHE A CA 1
ATOM 2718 C C . PHE A 1 342 ? -27.277 -23.430 57.318 1.00 75.44 342 PHE A C 1
ATOM 2720 O O . PHE A 1 342 ? -26.808 -22.728 56.425 1.00 75.44 342 PHE A O 1
ATOM 2727 N N . VAL A 1 343 ? -27.309 -24.759 57.248 1.00 77.12 343 VAL A N 1
ATOM 2728 C CA . VAL A 1 343 ? -26.874 -25.531 56.084 1.00 77.12 343 VAL A CA 1
ATOM 2729 C C . VAL A 1 343 ? -28.104 -25.897 55.269 1.00 77.12 343 VAL A C 1
ATOM 2731 O O . VAL A 1 343 ? -28.987 -26.596 55.769 1.00 77.12 343 VAL A O 1
ATOM 2734 N N . PHE A 1 344 ? -28.141 -25.450 54.018 1.00 79.00 344 PHE A N 1
ATOM 2735 C CA . PHE A 1 344 ? -29.208 -25.734 53.063 1.00 79.00 344 PHE A CA 1
ATOM 2736 C C . PHE A 1 344 ? -28.760 -26.857 52.116 1.00 79.00 344 PHE A C 1
ATOM 2738 O O . PHE A 1 344 ? -27.658 -26.815 51.573 1.00 79.00 344 PHE A O 1
ATOM 2745 N N . LYS A 1 345 ? -29.589 -27.894 51.961 1.00 79.25 345 LYS A N 1
ATOM 2746 C CA . LYS A 1 345 ? -29.372 -29.027 51.050 1.00 79.25 345 LYS A CA 1
ATOM 2747 C C . LYS A 1 345 ? -30.484 -29.077 50.011 1.00 79.25 345 LYS A C 1
ATOM 2749 O O . LYS A 1 345 ? -31.642 -29.298 50.374 1.00 79.25 345 LYS A O 1
ATOM 2754 N N . ASP A 1 346 ? -30.111 -28.949 48.745 1.00 77.50 346 ASP A N 1
ATOM 2755 C CA . ASP A 1 346 ? -31.041 -28.953 47.616 1.00 77.50 346 ASP A CA 1
ATOM 2756 C C . ASP A 1 346 ? -31.314 -30.361 47.101 1.00 77.50 346 ASP A C 1
ATOM 2758 O O . ASP A 1 346 ? -30.423 -31.209 47.054 1.00 77.50 346 ASP A O 1
ATOM 2762 N N . TYR A 1 347 ? -32.556 -30.609 46.689 1.00 69.62 347 TYR A N 1
ATOM 2763 C CA . TYR A 1 347 ? -32.937 -31.852 46.008 1.00 69.62 347 TYR A CA 1
ATOM 2764 C C . TYR A 1 347 ? -33.567 -31.616 44.628 1.00 69.62 347 TYR A C 1
ATOM 2766 O O . TYR A 1 347 ? -33.755 -32.578 43.882 1.00 69.62 347 TYR A O 1
ATOM 2774 N N . ARG A 1 348 ? -33.896 -30.366 44.264 1.00 63.25 348 ARG A N 1
ATOM 2775 C CA . ARG A 1 348 ? -34.358 -29.997 42.918 1.00 63.25 348 ARG A CA 1
ATOM 2776 C C . ARG A 1 348 ? -34.102 -28.508 42.645 1.00 63.25 348 ARG A C 1
ATOM 2778 O O . ARG A 1 348 ? -34.516 -27.676 43.449 1.00 63.25 348 ARG A O 1
ATOM 2785 N N . ALA A 1 349 ? -33.470 -28.210 41.511 1.00 66.31 349 ALA A N 1
ATOM 2786 C CA . ALA A 1 349 ? -33.302 -26.867 40.957 1.00 66.31 349 ALA A CA 1
ATOM 2787 C C . ALA A 1 349 ? -33.812 -26.882 39.508 1.00 66.31 349 ALA A C 1
ATOM 2789 O O . ALA A 1 349 ? -33.426 -27.781 38.757 1.00 66.31 349 ALA A O 1
ATOM 2790 N N . ASN A 1 350 ? -34.697 -25.947 39.157 1.00 54.59 350 ASN A N 1
ATOM 2791 C CA . ASN A 1 350 ? -35.290 -25.805 37.824 1.00 54.59 350 ASN A CA 1
ATOM 2792 C C . ASN A 1 350 ? -35.119 -24.384 37.294 1.00 54.59 350 ASN A C 1
ATOM 2794 O O . ASN A 1 350 ? -35.246 -23.432 38.106 1.00 54.59 350 ASN A O 1
#

Organism: NCBI:txid1090488

Radius of gyration: 40.58 Å; chains: 1; bounding box: 117×49×105 Å